Protein AF-A0A3D4NYZ5-F1 (afdb_monomer_lite)

Structure (mmCIF, N/CA/C/O backbone):
data_AF-A0A3D4NYZ5-F1
#
_entry.id   AF-A0A3D4NYZ5-F1
#
loop_
_atom_site.group_PDB
_atom_site.id
_atom_site.type_symbol
_atom_site.label_atom_id
_atom_site.label_alt_id
_atom_site.label_comp_id
_atom_site.label_asym_id
_atom_site.label_entity_id
_atom_site.label_seq_id
_atom_site.pdbx_PDB_ins_code
_atom_site.Cartn_x
_atom_site.Cartn_y
_atom_site.Cartn_z
_atom_site.occupancy
_atom_site.B_iso_or_equiv
_atom_site.auth_seq_id
_atom_site.auth_comp_id
_atom_site.auth_asym_id
_atom_site.auth_atom_id
_atom_site.pdbx_PDB_model_num
ATOM 1 N N . MET A 1 1 ? -8.367 0.958 59.227 1.00 77.12 1 MET A N 1
ATOM 2 C CA . MET A 1 1 ? -7.149 0.166 59.516 1.00 77.12 1 MET A CA 1
ATOM 3 C C . MET A 1 1 ? -6.269 0.941 60.487 1.00 77.12 1 MET A C 1
ATOM 5 O O . MET A 1 1 ? -6.407 2.158 60.577 1.00 77.12 1 MET A O 1
ATOM 9 N N . LYS A 1 2 ? -5.413 0.253 61.238 1.00 72.50 2 LYS A N 1
ATOM 10 C CA . LYS A 1 2 ? -4.385 0.838 62.099 1.00 72.50 2 LYS A CA 1
ATOM 11 C C . LYS A 1 2 ? -3.028 0.353 61.631 1.00 72.50 2 LYS A C 1
ATOM 13 O O . LYS A 1 2 ? -2.887 -0.791 61.232 1.00 72.50 2 LYS A O 1
ATOM 18 N N . GLU A 1 3 ? -2.048 1.227 61.688 1.00 71.06 3 GLU A N 1
ATOM 19 C CA . GLU A 1 3 ? -0.652 0.933 61.428 1.00 71.06 3 GLU A CA 1
ATOM 20 C C . GLU A 1 3 ? 0.150 1.221 62.696 1.00 71.06 3 GLU A C 1
ATOM 22 O O . GLU A 1 3 ? -0.048 2.265 63.327 1.00 71.06 3 GLU A O 1
ATOM 27 N N . THR A 1 4 ? 1.052 0.309 63.053 1.00 63.16 4 THR A N 1
ATOM 28 C CA . THR A 1 4 ? 1.917 0.407 64.235 1.00 63.16 4 THR A CA 1
ATOM 29 C C . THR A 1 4 ? 3.344 0.051 63.850 1.00 63.16 4 THR A C 1
ATOM 31 O O . THR A 1 4 ? 3.545 -0.909 63.112 1.00 63.16 4 THR A O 1
ATOM 34 N N . ARG A 1 5 ? 4.317 0.862 64.299 1.00 74.88 5 ARG A N 1
ATOM 35 C CA . ARG A 1 5 ? 5.725 0.792 63.858 1.00 74.88 5 ARG A CA 1
ATOM 36 C C . ARG A 1 5 ? 6.707 1.307 64.886 1.00 74.88 5 ARG A C 1
ATOM 38 O O . ARG A 1 5 ? 6.316 2.109 65.729 1.00 74.88 5 ARG A O 1
ATOM 45 N N . SER A 1 6 ? 7.985 0.985 64.712 1.00 64.00 6 SER A N 1
ATOM 46 C CA . SER A 1 6 ? 9.097 1.567 65.469 1.00 64.00 6 SER A CA 1
ATOM 47 C C . SER A 1 6 ? 10.016 2.384 64.548 1.00 64.00 6 SER A C 1
ATOM 49 O O . SER A 1 6 ? 10.365 1.948 63.452 1.00 64.00 6 SER A O 1
ATOM 51 N N . VAL A 1 7 ? 10.397 3.598 64.968 1.00 69.12 7 VAL A N 1
ATOM 52 C CA . VAL A 1 7 ? 11.264 4.521 64.202 1.00 69.12 7 VAL A CA 1
ATOM 53 C C . VAL A 1 7 ? 12.355 5.122 65.086 1.00 69.12 7 VAL A C 1
ATOM 55 O O . VAL A 1 7 ? 12.070 5.571 66.194 1.00 69.12 7 VAL A O 1
ATOM 58 N N . ILE A 1 8 ? 13.584 5.212 64.573 1.00 64.38 8 ILE A N 1
ATOM 59 C CA . ILE A 1 8 ? 14.687 5.990 65.169 1.00 64.38 8 ILE A CA 1
ATOM 60 C C . ILE A 1 8 ? 15.164 7.039 64.167 1.00 64.38 8 ILE A C 1
ATOM 62 O O . ILE A 1 8 ? 15.319 6.721 62.989 1.00 64.38 8 ILE A O 1
ATOM 66 N N . SER A 1 9 ? 15.449 8.265 64.624 1.00 69.00 9 SER A N 1
ATOM 67 C CA . SER A 1 9 ? 16.087 9.310 63.804 1.00 69.00 9 SER A CA 1
ATOM 68 C C . SER A 1 9 ? 17.242 9.984 64.551 1.00 69.00 9 SER A C 1
ATOM 70 O O . SER A 1 9 ? 17.020 10.838 65.410 1.00 69.00 9 SER A O 1
ATOM 72 N N . ALA A 1 10 ? 18.485 9.664 64.178 1.00 53.56 10 ALA A N 1
ATOM 73 C CA . ALA A 1 10 ? 19.696 10.110 64.881 1.00 53.56 10 ALA A CA 1
ATOM 74 C C . ALA A 1 10 ? 20.187 11.527 64.491 1.00 53.56 10 ALA A C 1
ATOM 76 O O . ALA A 1 10 ? 21.372 11.838 64.614 1.00 53.56 10 ALA A O 1
ATOM 77 N N . CYS A 1 11 ? 19.307 12.408 64.004 1.00 57.88 11 CYS A N 1
ATOM 78 C CA . CYS A 1 11 ? 19.643 13.790 63.641 1.00 57.88 11 CYS A CA 1
ATOM 79 C C . CYS A 1 11 ? 18.432 14.732 63.816 1.00 57.88 11 CYS A C 1
ATOM 81 O O . CYS A 1 11 ? 17.315 14.285 64.068 1.00 57.88 11 CYS A O 1
ATOM 83 N N . LEU A 1 12 ? 18.627 16.044 63.633 1.00 55.31 12 LEU A N 1
ATOM 84 C CA . LEU A 1 12 ? 17.572 17.076 63.651 1.00 55.31 12 LEU A CA 1
ATOM 85 C C . LEU A 1 12 ? 16.562 16.958 62.480 1.00 55.31 12 LEU A C 1
ATOM 87 O O . LEU A 1 12 ? 15.678 17.801 62.343 1.00 55.31 12 LEU A O 1
ATOM 91 N N . ALA A 1 13 ? 16.687 15.938 61.625 1.00 62.06 13 ALA A N 1
ATOM 92 C CA . ALA A 1 13 ? 15.825 15.698 60.472 1.00 62.06 13 ALA A CA 1
ATOM 93 C C . ALA A 1 13 ? 14.627 14.785 60.802 1.00 62.06 13 ALA A C 1
ATOM 95 O O . ALA A 1 13 ? 14.693 13.894 61.650 1.00 62.06 13 ALA A O 1
ATOM 96 N N . CYS A 1 14 ? 13.520 15.021 60.096 1.00 76.81 14 CYS A N 1
ATOM 97 C CA . CYS A 1 14 ? 12.234 14.360 60.307 1.00 76.81 14 CYS A CA 1
ATOM 98 C C . CYS A 1 14 ? 12.129 13.034 59.537 1.00 76.81 14 CYS A C 1
ATOM 100 O O . CYS A 1 14 ? 12.196 13.033 58.306 1.00 76.81 14 CYS A O 1
ATOM 102 N N . ALA A 1 15 ? 11.874 11.935 60.251 1.00 85.81 15 ALA A N 1
ATOM 103 C CA . ALA A 1 15 ? 11.411 10.665 59.695 1.00 85.81 15 ALA A CA 1
ATOM 104 C C . ALA A 1 15 ? 9.886 10.527 59.864 1.00 85.81 15 ALA A C 1
ATOM 106 O O . ALA A 1 15 ? 9.353 10.883 60.915 1.00 85.81 15 ALA A O 1
ATOM 107 N N . LEU A 1 16 ? 9.170 10.042 58.847 1.00 88.12 16 LEU A N 1
ATOM 108 C CA . LEU A 1 16 ? 7.720 9.812 58.912 1.00 88.12 16 LEU A CA 1
ATOM 109 C C . LEU A 1 16 ? 7.268 8.697 57.969 1.00 88.12 16 LEU A C 1
ATOM 111 O O . LEU A 1 16 ? 7.991 8.322 57.046 1.00 88.12 16 LEU A O 1
ATOM 115 N N . PHE A 1 17 ? 6.036 8.233 58.160 1.00 88.12 17 PHE A N 1
ATOM 116 C CA . PHE A 1 17 ? 5.347 7.354 57.221 1.00 88.12 17 PHE A CA 1
ATOM 117 C C . PHE A 1 17 ? 4.254 8.098 56.467 1.00 88.12 17 PHE A C 1
ATOM 119 O O . PHE A 1 17 ? 3.582 8.965 57.031 1.00 88.12 17 PHE A O 1
ATOM 126 N N . SER A 1 18 ? 4.054 7.749 55.202 1.00 89.38 18 SER A N 1
ATOM 127 C CA . SER A 1 18 ? 2.924 8.230 54.408 1.00 89.38 18 SER A CA 1
ATOM 128 C C . SER A 1 18 ? 2.438 7.170 53.434 1.00 89.38 18 SER A C 1
ATOM 130 O O . SER A 1 18 ? 3.179 6.251 53.088 1.00 89.38 18 SER A O 1
ATOM 132 N N . PHE A 1 19 ? 1.206 7.318 52.958 1.00 89.69 19 PHE A N 1
ATOM 133 C CA . PHE A 1 19 ? 0.689 6.512 51.857 1.00 89.69 19 PHE A CA 1
ATOM 134 C C . PHE A 1 19 ? 0.748 7.299 50.549 1.00 89.69 19 PHE A C 1
ATOM 136 O O . PHE A 1 19 ? 0.224 8.413 50.461 1.00 89.69 19 PHE A O 1
ATOM 143 N N . TYR A 1 20 ? 1.399 6.728 49.535 1.00 85.81 20 TYR A N 1
ATOM 144 C CA . TYR A 1 20 ? 1.543 7.334 48.214 1.00 85.81 20 TYR A CA 1
ATOM 145 C C . TYR A 1 20 ? 0.175 7.681 47.613 1.00 85.81 20 TYR A C 1
ATOM 147 O O . TYR A 1 20 ? -0.749 6.873 47.655 1.00 85.81 20 TYR A O 1
ATOM 155 N N . GLY A 1 21 ? 0.055 8.884 47.046 1.00 83.12 21 GLY A N 1
ATOM 156 C CA . GLY A 1 21 ? -1.191 9.358 46.436 1.00 83.12 21 GLY A CA 1
ATOM 157 C C . GLY A 1 21 ? -2.285 9.763 47.432 1.00 83.12 21 GLY A C 1
ATOM 158 O O . GLY A 1 21 ? -3.413 9.998 47.010 1.00 83.12 21 GLY A O 1
ATOM 159 N N . THR A 1 22 ? -1.977 9.861 48.732 1.00 85.44 22 THR A N 1
ATOM 160 C CA . THR A 1 22 ? -2.929 10.287 49.772 1.00 85.44 22 THR A CA 1
ATOM 161 C C . THR A 1 22 ? -2.324 11.347 50.698 1.00 85.44 22 THR A C 1
ATOM 163 O O . THR A 1 22 ? -1.103 11.482 50.788 1.00 85.44 22 THR A O 1
ATOM 166 N N . ASP A 1 23 ? -3.177 12.035 51.459 1.00 87.56 23 ASP A N 1
ATOM 167 C CA . ASP A 1 23 ? -2.757 12.958 52.527 1.00 87.56 23 ASP A CA 1
ATOM 168 C C . ASP A 1 23 ? -2.517 12.260 53.880 1.00 87.56 23 ASP A C 1
ATOM 170 O O . ASP A 1 23 ? -2.214 12.905 54.890 1.00 87.56 23 ASP A O 1
ATOM 174 N N . ILE A 1 24 ? -2.650 10.932 53.925 1.00 89.00 24 ILE A N 1
ATOM 175 C CA . ILE A 1 24 ? -2.500 10.146 55.145 1.00 89.00 24 ILE A CA 1
ATOM 176 C C . ILE A 1 24 ? -1.008 10.019 55.473 1.00 89.00 24 ILE A C 1
ATOM 178 O O . ILE A 1 24 ? -0.222 9.455 54.706 1.00 89.00 24 ILE A O 1
ATOM 182 N N . ARG A 1 25 ? -0.617 10.520 56.649 1.00 89.88 25 ARG A N 1
ATOM 183 C CA . ARG A 1 25 ? 0.764 10.472 57.143 1.00 89.88 25 ARG A CA 1
ATOM 184 C C . ARG A 1 25 ? 0.845 10.425 58.663 1.00 89.88 25 ARG A C 1
ATOM 186 O O . ARG A 1 25 ? -0.023 10.958 59.356 1.00 89.88 25 ARG A O 1
ATOM 193 N N . SER A 1 26 ? 1.919 9.836 59.175 1.00 89.38 26 SER A N 1
ATOM 194 C CA . SER A 1 26 ? 2.237 9.868 60.599 1.00 89.38 26 SER A CA 1
ATOM 195 C C . SER A 1 26 ? 2.729 11.251 61.033 1.00 89.38 26 SER A C 1
ATOM 197 O O . SER A 1 26 ? 3.109 12.101 60.220 1.00 89.38 26 SER A O 1
ATOM 199 N N . LYS A 1 27 ? 2.793 11.465 62.350 1.00 86.81 27 LYS A N 1
ATOM 200 C CA . LYS A 1 27 ? 3.614 12.550 62.895 1.00 86.81 27 LYS A CA 1
ATOM 201 C C . LYS A 1 27 ? 5.093 12.275 62.610 1.00 86.81 27 LYS A C 1
ATOM 203 O O . LYS A 1 27 ? 5.526 11.124 62.562 1.00 86.81 27 LYS A O 1
ATOM 208 N N . ALA A 1 28 ? 5.830 13.361 62.429 1.00 87.06 28 ALA A N 1
ATOM 209 C CA . ALA A 1 28 ? 7.277 13.392 62.296 1.00 87.06 28 ALA A CA 1
ATOM 210 C C . ALA A 1 28 ? 7.989 12.911 63.572 1.00 87.06 28 ALA A C 1
ATOM 212 O O . ALA A 1 28 ? 7.615 13.332 64.666 1.00 87.06 28 ALA A O 1
ATOM 213 N N . VAL A 1 29 ? 9.049 12.115 63.422 1.00 87.12 29 VAL A N 1
ATOM 214 C CA . VAL A 1 29 ? 9.997 11.741 64.485 1.00 87.12 29 VAL A CA 1
ATOM 215 C C . VAL A 1 29 ? 11.346 12.408 64.205 1.00 87.12 29 VAL A C 1
ATOM 217 O O . VAL A 1 29 ? 11.863 12.328 63.090 1.00 87.12 29 VAL A O 1
ATOM 220 N N . THR A 1 30 ? 11.921 13.082 65.201 1.00 86.19 30 THR A N 1
ATOM 221 C CA . THR A 1 30 ? 13.177 13.848 65.082 1.00 86.19 30 THR A CA 1
ATOM 222 C C . THR A 1 30 ? 14.023 13.703 66.343 1.00 86.19 30 THR A C 1
ATOM 224 O O . THR A 1 30 ? 13.470 13.778 67.439 1.00 86.19 30 THR A O 1
ATOM 227 N N . GLY A 1 31 ? 15.349 13.609 66.206 1.00 81.62 31 GLY A N 1
ATOM 228 C CA . GLY A 1 31 ? 16.290 13.759 67.323 1.00 81.62 31 GLY A CA 1
ATOM 229 C C . GLY A 1 31 ? 16.248 12.653 68.381 1.00 81.62 31 GLY A C 1
ATOM 230 O O . GLY A 1 31 ? 16.607 12.907 69.530 1.00 81.62 31 GLY A O 1
ATOM 231 N N . THR A 1 32 ? 15.807 11.447 68.020 1.00 80.19 32 THR A N 1
ATOM 232 C CA . THR A 1 32 ? 15.736 10.297 68.928 1.00 80.19 32 THR A CA 1
ATOM 233 C C . THR A 1 32 ? 16.927 9.365 68.701 1.00 80.19 32 THR A C 1
ATOM 235 O O . THR A 1 32 ? 17.314 9.090 67.569 1.00 80.19 32 THR A O 1
ATOM 238 N N . GLN A 1 33 ? 17.531 8.867 69.780 1.00 81.00 33 GLN A N 1
ATOM 239 C CA . GLN A 1 33 ? 18.611 7.867 69.709 1.00 81.00 33 GLN A CA 1
ATOM 240 C C . GLN A 1 33 ? 18.143 6.461 70.114 1.00 81.00 33 GLN A C 1
ATOM 242 O O . GLN A 1 33 ? 18.958 5.550 70.209 1.00 81.00 33 GLN A O 1
ATOM 247 N N . ASP A 1 34 ? 16.838 6.295 70.337 1.00 85.75 34 ASP A N 1
ATOM 248 C CA . ASP A 1 34 ? 16.193 5.040 70.718 1.00 85.75 34 ASP A CA 1
ATOM 249 C C . ASP A 1 34 ? 14.831 4.902 70.014 1.00 85.75 34 ASP A C 1
ATOM 251 O O . ASP A 1 34 ? 14.270 5.898 69.526 1.00 85.75 34 ASP A O 1
ATOM 255 N N . TRP A 1 35 ? 14.323 3.669 69.921 1.00 87.94 35 TRP A N 1
ATOM 256 C CA . TRP A 1 35 ? 13.122 3.313 69.163 1.00 87.94 35 TRP A CA 1
ATOM 257 C C . TRP A 1 35 ? 11.898 4.062 69.677 1.00 87.94 35 TRP A C 1
ATOM 259 O O . TRP A 1 35 ? 11.520 3.992 70.842 1.00 87.94 35 TRP A O 1
ATOM 269 N N . THR A 1 36 ? 11.239 4.776 68.769 1.00 89.19 36 THR A N 1
ATOM 270 C CA . THR A 1 36 ? 9.988 5.483 69.035 1.00 89.19 36 THR A CA 1
ATOM 271 C C . THR A 1 36 ? 8.854 4.781 68.312 1.00 89.19 36 THR A C 1
ATOM 273 O O . THR A 1 36 ? 8.859 4.692 67.083 1.00 89.19 36 THR A O 1
ATOM 276 N N . ARG A 1 37 ? 7.853 4.312 69.062 1.00 88.19 37 ARG A N 1
ATOM 277 C CA . ARG A 1 37 ? 6.654 3.723 68.464 1.00 88.19 37 ARG A CA 1
ATOM 278 C C . ARG A 1 37 ? 5.810 4.807 67.793 1.00 88.19 37 ARG A C 1
ATOM 280 O O . ARG A 1 37 ? 5.429 5.789 68.429 1.00 88.19 37 ARG A O 1
ATOM 287 N N . VAL A 1 38 ? 5.495 4.609 66.521 1.00 88.12 38 VAL A N 1
ATOM 288 C CA . VAL A 1 38 ? 4.620 5.455 65.712 1.00 88.12 38 VAL A CA 1
ATOM 289 C C . VAL A 1 38 ? 3.366 4.664 65.377 1.00 88.12 38 VAL A C 1
ATOM 291 O O . VAL A 1 38 ? 3.443 3.542 64.884 1.00 88.12 38 VAL A O 1
ATOM 294 N N . GLU A 1 39 ? 2.206 5.259 65.645 1.00 89.69 39 GLU A N 1
ATOM 295 C CA . GLU A 1 39 ? 0.914 4.663 65.319 1.00 89.69 39 GLU A CA 1
ATOM 296 C C . GLU A 1 39 ? 0.038 5.642 64.544 1.00 89.69 39 GLU A C 1
ATOM 298 O O . GLU A 1 39 ? 0.003 6.841 64.840 1.00 89.69 39 GLU A O 1
ATOM 303 N N . LEU A 1 40 ? -0.694 5.115 63.568 1.00 88.69 40 LEU A N 1
ATOM 304 C CA . LEU A 1 40 ? -1.606 5.868 62.723 1.00 88.69 40 LEU A CA 1
ATOM 305 C C . LEU A 1 40 ? -2.861 5.033 62.464 1.00 88.69 40 LEU A C 1
ATOM 307 O O . LEU A 1 40 ? -2.783 3.901 61.999 1.00 88.69 40 LEU A O 1
ATOM 311 N N . VAL A 1 41 ? -4.033 5.605 62.727 1.00 90.62 41 VAL A N 1
ATOM 312 C CA . VAL A 1 41 ? -5.316 5.023 62.319 1.00 90.62 41 VAL A CA 1
ATOM 313 C C . VAL A 1 41 ? -5.802 5.772 61.089 1.00 90.62 41 VAL A C 1
ATOM 315 O O . VAL A 1 41 ? -5.834 7.002 61.094 1.00 90.62 41 VAL A O 1
ATOM 318 N N . PHE A 1 42 ? -6.175 5.039 60.045 1.00 89.69 42 PHE A N 1
ATOM 319 C CA . PHE A 1 42 ? -6.631 5.623 58.789 1.00 89.69 42 PHE A CA 1
ATOM 320 C C . PHE A 1 42 ? -7.720 4.776 58.113 1.00 89.69 42 PHE A C 1
ATOM 322 O O . PHE A 1 42 ? -7.859 3.571 58.358 1.00 89.69 42 PHE A O 1
ATOM 329 N N . GLU A 1 43 ? -8.494 5.411 57.235 1.00 87.62 43 GLU A N 1
ATOM 330 C CA . GLU A 1 43 ? -9.465 4.750 56.361 1.00 87.62 43 GLU A CA 1
ATOM 331 C C . GLU A 1 43 ? -8.882 4.621 54.951 1.00 87.62 43 GLU A C 1
ATOM 333 O O . GLU A 1 43 ? -8.413 5.602 54.382 1.00 87.62 43 GLU A O 1
ATOM 338 N N . SER A 1 44 ? -8.915 3.420 54.368 1.00 85.25 44 SER A N 1
ATOM 339 C CA . SER A 1 44 ? -8.437 3.200 52.994 1.00 85.25 44 SER A CA 1
ATOM 340 C C . SER A 1 44 ? -9.389 3.741 51.925 1.00 85.25 44 SER A C 1
ATOM 342 O O . SER A 1 44 ? -9.017 3.820 50.755 1.00 85.25 44 SER A O 1
ATOM 344 N N . GLY A 1 45 ? -10.617 4.113 52.299 1.00 82.69 45 GLY A N 1
ATOM 345 C CA . GLY A 1 45 ? -11.657 4.515 51.356 1.00 82.69 45 GLY A CA 1
ATOM 346 C C . GLY A 1 45 ? -12.043 3.368 50.417 1.00 82.69 45 GLY A C 1
ATOM 347 O O . GLY A 1 45 ? -12.286 2.250 50.864 1.00 82.69 45 GLY A O 1
ATOM 348 N N . ALA A 1 46 ? -12.107 3.659 49.116 1.00 79.81 46 ALA A N 1
ATOM 349 C CA . ALA A 1 46 ? -12.380 2.672 48.067 1.00 79.81 46 ALA A CA 1
ATOM 350 C C . ALA A 1 46 ? -11.110 1.991 47.518 1.00 79.81 46 ALA A C 1
ATOM 352 O O . ALA A 1 46 ? -11.215 1.196 46.589 1.00 79.81 46 ALA A O 1
ATOM 353 N N . ASN A 1 47 ? -9.929 2.310 48.060 1.00 81.38 47 ASN A N 1
ATOM 354 C CA . ASN A 1 47 ? -8.673 1.734 47.592 1.00 81.38 47 ASN A CA 1
ATOM 355 C C . ASN A 1 47 ? -8.520 0.302 48.117 1.00 81.38 47 ASN A C 1
ATOM 357 O O . ASN A 1 47 ? -8.616 0.056 49.323 1.00 81.38 47 ASN A O 1
ATOM 361 N N . ASP A 1 48 ? -8.250 -0.622 47.204 1.00 79.69 48 ASP A N 1
ATOM 362 C CA . ASP A 1 48 ? -7.918 -2.025 47.455 1.00 79.69 48 ASP A CA 1
ATOM 363 C C . ASP A 1 48 ? -6.399 -2.272 47.516 1.00 79.69 48 ASP A C 1
ATOM 365 O O . ASP A 1 48 ? -5.960 -3.318 47.992 1.00 79.69 48 ASP A O 1
ATOM 369 N N . VAL A 1 49 ? -5.597 -1.283 47.108 1.00 84.38 49 VAL A N 1
ATOM 370 C CA . VAL A 1 49 ? -4.133 -1.273 47.202 1.00 84.38 49 VAL A CA 1
ATOM 371 C C . VAL A 1 49 ? -3.657 0.028 47.849 1.00 84.38 49 VAL A C 1
ATOM 373 O O . VAL A 1 49 ? -4.131 1.115 47.520 1.00 84.38 49 VAL A O 1
ATOM 376 N N . LEU A 1 50 ? -2.685 -0.076 48.759 1.00 85.69 50 LEU A N 1
ATOM 377 C CA . LEU A 1 50 ? -2.020 1.064 49.387 1.00 85.69 50 LEU A CA 1
ATOM 378 C C . LEU A 1 50 ? -0.506 0.876 49.348 1.00 85.69 50 LEU A C 1
ATOM 380 O O . LEU A 1 50 ? 0.010 -0.154 49.778 1.00 85.69 50 LEU A O 1
ATOM 384 N N . SER A 1 51 ? 0.200 1.904 48.883 1.00 91.19 51 SER A N 1
ATOM 385 C CA . SER A 1 51 ? 1.661 1.932 48.869 1.00 91.19 51 SER A CA 1
ATOM 386 C C . SER A 1 51 ? 2.163 2.801 50.002 1.00 91.19 51 SER A C 1
ATOM 388 O O . SER A 1 51 ? 1.896 3.999 50.063 1.00 91.19 51 SER A O 1
ATOM 390 N N . LEU A 1 52 ? 2.900 2.180 50.900 1.00 89.88 52 LEU A N 1
ATOM 391 C CA . LEU A 1 52 ? 3.457 2.809 52.073 1.00 89.88 52 LEU A CA 1
ATOM 392 C C . LEU A 1 52 ? 4.886 3.290 51.810 1.00 89.88 52 LEU A C 1
ATOM 394 O O . LEU A 1 52 ? 5.731 2.522 51.360 1.00 89.88 52 LEU A O 1
ATOM 398 N N . ASN A 1 53 ? 5.177 4.519 52.223 1.00 90.44 53 ASN A N 1
ATOM 399 C CA . ASN A 1 53 ? 6.502 5.115 52.159 1.00 90.44 53 ASN A CA 1
ATOM 400 C C . ASN A 1 53 ? 7.081 5.326 53.561 1.00 90.44 53 ASN A C 1
ATOM 402 O O . ASN A 1 53 ? 6.440 5.931 54.422 1.00 90.44 53 ASN A O 1
ATOM 406 N N . CYS A 1 54 ? 8.328 4.901 53.756 1.00 89.62 54 CYS A N 1
ATOM 407 C CA . CYS A 1 54 ? 9.159 5.262 54.904 1.00 89.62 54 CYS A CA 1
ATOM 408 C C . CYS A 1 54 ? 10.066 6.422 54.480 1.00 89.62 54 CYS A C 1
ATOM 410 O O . CYS A 1 54 ? 11.003 6.231 53.706 1.00 89.62 54 CYS A O 1
ATOM 412 N N . LEU A 1 55 ? 9.755 7.640 54.921 1.00 86.75 55 LEU A N 1
ATOM 413 C CA . LEU A 1 55 ? 10.398 8.858 54.431 1.00 86.75 55 LEU A CA 1
ATOM 414 C C . LEU A 1 55 ? 11.367 9.427 55.465 1.00 86.75 55 LEU A C 1
ATOM 416 O O . LEU A 1 55 ? 10.989 9.676 56.607 1.00 86.75 55 LEU A O 1
ATOM 420 N N . PHE A 1 56 ? 12.593 9.719 55.032 1.00 84.81 56 PHE A N 1
ATOM 421 C CA . PHE A 1 56 ? 13.574 10.502 55.782 1.00 84.81 56 PHE A CA 1
ATOM 422 C C . PHE A 1 56 ? 13.796 11.847 55.083 1.00 84.81 56 PHE A C 1
ATOM 424 O O . PHE A 1 56 ? 14.152 11.887 53.909 1.00 84.81 56 PHE A O 1
ATOM 431 N N . GLY A 1 57 ? 13.550 12.955 55.788 1.00 74.81 57 GLY A N 1
ATOM 432 C CA . GLY A 1 57 ? 13.631 14.310 55.227 1.00 74.81 57 GLY A CA 1
ATOM 433 C C . GLY A 1 57 ? 12.353 14.829 54.564 1.00 74.81 57 GLY A C 1
ATOM 434 O O . GLY A 1 57 ? 12.339 15.952 54.057 1.00 74.81 57 GLY A O 1
ATOM 435 N N . GLY A 1 58 ? 11.265 14.051 54.595 1.00 69.38 58 GLY A N 1
ATOM 436 C CA . GLY A 1 58 ? 9.996 14.418 53.966 1.00 69.38 58 GLY A CA 1
ATOM 437 C C . GLY A 1 58 ? 10.167 14.692 52.468 1.00 69.38 58 GLY A C 1
ATOM 438 O O . GLY A 1 58 ? 10.547 13.797 51.723 1.00 69.38 58 GLY A O 1
ATOM 439 N N . TRP A 1 59 ? 9.897 15.931 52.044 1.00 63.38 59 TRP A N 1
ATOM 440 C CA . TRP A 1 59 ? 10.025 16.399 50.652 1.00 63.38 59 TRP A CA 1
ATOM 441 C C . TRP A 1 59 ? 11.202 17.376 50.436 1.00 63.38 59 TRP A C 1
ATOM 443 O O . TRP A 1 59 ? 11.297 18.010 49.388 1.00 63.38 59 TRP A O 1
ATOM 453 N N . GLY A 1 60 ? 12.071 17.550 51.440 1.00 67.62 60 GLY A N 1
ATOM 454 C CA . GLY A 1 60 ? 13.227 18.453 51.406 1.00 67.62 60 GLY A CA 1
ATOM 455 C C . GLY A 1 60 ? 14.571 17.716 51.403 1.00 67.62 60 GLY A C 1
ATOM 456 O O . GLY A 1 60 ? 14.631 16.490 51.399 1.00 67.62 60 GLY A O 1
ATOM 457 N N . LYS A 1 61 ? 15.680 18.469 51.427 1.00 68.69 61 LYS A N 1
ATOM 458 C CA . LYS A 1 61 ? 17.026 17.897 51.609 1.00 68.69 61 LYS A CA 1
ATOM 459 C C . LYS A 1 61 ? 17.276 17.641 53.096 1.00 68.69 61 LYS A C 1
ATOM 461 O O . LYS A 1 61 ? 17.235 18.581 53.885 1.00 68.69 61 LYS A O 1
ATOM 466 N N . ALA A 1 62 ? 17.575 16.397 53.456 1.00 74.94 62 ALA A N 1
ATOM 467 C CA . ALA A 1 62 ? 17.965 16.002 54.807 1.00 74.94 62 ALA A CA 1
ATOM 468 C C . ALA A 1 62 ? 19.301 15.251 54.804 1.00 74.94 62 ALA A C 1
ATOM 470 O O . ALA A 1 62 ? 19.686 14.651 53.802 1.00 74.94 62 ALA A O 1
ATOM 471 N N . THR A 1 63 ? 19.998 15.288 55.937 1.00 78.81 63 THR A N 1
ATOM 472 C CA . THR A 1 63 ? 21.239 14.548 56.192 1.00 78.81 63 THR A CA 1
ATOM 473 C C . THR A 1 63 ? 21.101 13.748 57.488 1.00 78.81 63 THR A C 1
ATOM 475 O O . THR A 1 63 ? 20.357 14.140 58.387 1.00 78.81 63 THR A O 1
ATOM 478 N N . GLY A 1 64 ? 21.800 12.614 57.582 1.00 83.12 64 GLY A N 1
ATOM 479 C CA . GLY A 1 64 ? 21.738 11.695 58.724 1.00 83.12 64 GLY A CA 1
ATOM 480 C C . GLY A 1 64 ? 21.129 10.341 58.360 1.00 83.12 64 GLY A C 1
ATOM 481 O O . GLY A 1 64 ? 21.063 9.990 57.182 1.00 83.12 64 GLY A O 1
ATOM 482 N N . THR A 1 65 ? 20.688 9.602 59.379 1.00 84.06 65 THR A N 1
ATOM 483 C CA . THR A 1 65 ? 20.134 8.251 59.227 1.00 84.06 65 THR A CA 1
ATOM 484 C C . THR A 1 65 ? 18.848 8.105 60.032 1.00 84.06 65 THR A C 1
ATOM 486 O O . THR A 1 65 ? 18.764 8.577 61.170 1.00 84.06 65 THR A O 1
ATOM 489 N N . ALA A 1 66 ? 17.871 7.419 59.441 1.00 87.62 66 ALA A N 1
ATOM 490 C CA . ALA A 1 66 ? 16.691 6.920 60.125 1.00 87.62 66 ALA A CA 1
ATOM 491 C C . ALA A 1 66 ? 16.546 5.417 59.886 1.00 87.62 66 ALA A C 1
ATOM 493 O O . ALA A 1 66 ? 16.863 4.923 58.802 1.00 87.62 66 ALA A O 1
ATOM 494 N N . TRP A 1 67 ? 16.053 4.714 60.899 1.00 87.12 67 TRP A N 1
ATOM 495 C CA . TRP A 1 67 ? 15.758 3.287 60.842 1.00 87.12 67 TRP A CA 1
ATOM 496 C C . TRP A 1 67 ? 14.274 3.071 61.100 1.00 87.12 67 TRP A C 1
ATOM 498 O O . TRP A 1 67 ? 13.661 3.781 61.901 1.00 87.12 67 TRP A O 1
ATOM 508 N N . PHE A 1 68 ? 13.719 2.090 60.402 1.00 91.38 68 PHE A N 1
ATOM 509 C CA . PHE A 1 68 ? 12.319 1.705 60.460 1.00 91.38 68 PHE A CA 1
ATOM 510 C C . PHE A 1 68 ? 12.277 0.199 60.670 1.00 91.38 68 PHE A C 1
ATOM 512 O O . PHE A 1 68 ? 12.960 -0.519 59.940 1.00 91.38 68 PHE A O 1
ATOM 519 N N . ASP A 1 69 ? 11.501 -0.258 61.644 1.00 90.50 69 ASP A N 1
ATOM 520 C CA . ASP A 1 69 ? 11.361 -1.683 61.936 1.00 90.50 69 ASP A CA 1
ATOM 521 C C . ASP A 1 69 ? 9.954 -2.002 62.458 1.00 90.50 69 ASP A C 1
ATOM 523 O O . ASP A 1 69 ? 9.191 -1.090 62.810 1.00 90.50 69 ASP A O 1
ATOM 527 N N . ASP A 1 70 ? 9.615 -3.291 62.467 1.00 91.81 70 ASP A N 1
ATOM 528 C CA . ASP A 1 70 ? 8.335 -3.836 62.936 1.00 91.81 70 ASP A CA 1
ATOM 529 C C . ASP A 1 70 ? 7.117 -3.151 62.295 1.00 91.81 70 ASP A C 1
ATOM 531 O O . ASP A 1 70 ? 6.201 -2.663 62.959 1.00 91.81 70 ASP A O 1
ATOM 535 N N . VAL A 1 71 ? 7.129 -3.065 60.962 1.00 89.38 71 VAL A N 1
ATOM 536 C CA . VAL A 1 71 ? 6.034 -2.475 60.191 1.00 89.38 71 VAL A CA 1
ATOM 537 C C . VAL A 1 71 ? 4.835 -3.418 60.145 1.00 89.38 71 VAL A C 1
ATOM 539 O O . VAL A 1 71 ? 4.855 -4.411 59.419 1.00 89.38 71 VAL A O 1
ATOM 542 N N . GLU A 1 72 ? 3.759 -3.056 60.845 1.00 89.25 72 GLU A N 1
ATOM 543 C CA . GLU A 1 72 ? 2.516 -3.830 60.866 1.00 89.25 72 GLU A CA 1
ATOM 544 C C . GLU A 1 72 ? 1.302 -3.002 60.421 1.00 89.25 72 GLU A C 1
ATOM 546 O O . GLU A 1 72 ? 1.187 -1.804 60.711 1.00 89.25 72 GLU A O 1
ATOM 551 N N . LEU A 1 73 ? 0.379 -3.665 59.716 1.00 89.25 73 LEU A N 1
ATOM 552 C CA . LEU A 1 73 ? -0.936 -3.140 59.372 1.00 89.25 73 LEU A CA 1
ATOM 553 C C . LEU A 1 73 ? -2.026 -4.062 59.930 1.00 89.25 73 LEU A C 1
ATOM 555 O O . LEU A 1 73 ? -2.131 -5.225 59.550 1.00 89.25 73 LEU A O 1
ATOM 559 N N . GLU A 1 74 ? -2.874 -3.506 60.785 1.00 89.88 74 GLU A N 1
ATOM 560 C CA . GLU A 1 74 ? -3.971 -4.186 61.461 1.00 89.88 74 GLU A CA 1
ATOM 561 C C . GLU A 1 74 ? -5.328 -3.697 60.926 1.00 89.88 74 GLU A C 1
ATOM 563 O O . GLU A 1 74 ? -5.657 -2.499 60.908 1.00 89.88 74 GLU A O 1
ATOM 568 N N . LEU A 1 75 ? -6.181 -4.633 60.507 1.00 87.38 75 LEU A N 1
ATOM 569 C CA . LEU A 1 75 ? -7.556 -4.318 60.136 1.00 87.38 75 LEU A CA 1
ATOM 570 C C . LEU A 1 75 ? -8.424 -4.140 61.389 1.00 87.38 75 LEU A C 1
ATOM 572 O O . LEU A 1 75 ? -8.957 -5.103 61.923 1.00 87.38 75 LEU A O 1
ATOM 576 N N . LEU A 1 76 ? -8.624 -2.889 61.814 1.00 89.50 76 LEU A N 1
ATOM 577 C CA . LEU A 1 76 ? -9.515 -2.576 62.943 1.00 89.50 76 LEU A CA 1
ATOM 578 C C . LEU A 1 76 ? -10.999 -2.844 62.653 1.00 89.50 76 LEU A C 1
ATOM 580 O O . LEU A 1 76 ? -11.746 -3.312 63.507 1.00 89.50 76 LEU A O 1
ATOM 584 N N . SER A 1 77 ? -11.450 -2.462 61.461 1.00 84.75 77 SER A N 1
ATOM 585 C CA . SER A 1 77 ? -12.826 -2.616 61.001 1.00 84.75 77 SER A CA 1
ATOM 586 C C . SER A 1 77 ? -12.874 -2.435 59.486 1.00 84.75 77 SER A C 1
ATOM 588 O O . SER A 1 77 ? -12.017 -1.770 58.896 1.00 84.75 77 SER A O 1
ATOM 590 N N . GLY A 1 78 ? -13.874 -3.040 58.848 1.00 80.81 78 GLY A N 1
ATOM 591 C CA . GLY A 1 78 ? -14.093 -2.936 57.412 1.00 80.81 78 GLY A CA 1
ATOM 592 C C . GLY A 1 78 ? -15.580 -2.939 57.090 1.00 80.81 78 GLY A C 1
ATOM 593 O O . GLY A 1 78 ? -16.378 -3.602 57.756 1.00 80.81 78 GLY A O 1
ATOM 594 N N . ARG A 1 79 ? -15.968 -2.192 56.057 1.00 75.00 79 ARG A N 1
ATOM 595 C CA . ARG A 1 79 ? -17.324 -2.274 55.516 1.00 75.00 79 ARG A CA 1
ATOM 596 C C . ARG A 1 79 ? -17.441 -3.555 54.695 1.00 75.00 79 ARG A C 1
ATOM 598 O O . ARG A 1 79 ? -16.751 -3.708 53.694 1.00 75.00 79 ARG A O 1
ATOM 605 N N . ALA A 1 80 ? -18.365 -4.439 55.062 1.00 76.19 80 ALA A N 1
ATOM 606 C CA . ALA A 1 80 ? -18.759 -5.533 54.181 1.00 76.19 80 ALA A CA 1
ATOM 607 C C . ALA A 1 80 ? -19.550 -4.958 52.994 1.00 76.19 80 ALA A C 1
ATOM 609 O O . ALA A 1 80 ? -20.684 -4.497 53.157 1.00 76.19 80 ALA A O 1
ATOM 610 N N . LEU A 1 81 ? -18.959 -4.959 51.799 1.00 75.56 81 LEU A N 1
ATOM 611 C CA . LEU A 1 81 ? -19.688 -4.643 50.575 1.00 75.56 81 LEU A CA 1
ATOM 612 C C . LEU A 1 81 ? -20.579 -5.840 50.221 1.00 75.56 81 LEU A C 1
ATOM 614 O O . LEU A 1 81 ? -20.096 -6.953 50.039 1.00 75.56 81 LEU A O 1
ATOM 618 N N . LYS A 1 82 ? -21.891 -5.608 50.134 1.00 83.75 82 LYS A N 1
ATOM 619 C CA . LYS A 1 82 ? -22.880 -6.581 49.648 1.00 83.75 82 LYS A CA 1
ATOM 620 C C . LYS A 1 82 ? -23.509 -6.041 48.361 1.00 83.75 82 LYS A C 1
ATOM 622 O O . LYS A 1 82 ? -24.665 -5.619 48.405 1.00 83.75 82 LYS A O 1
ATOM 6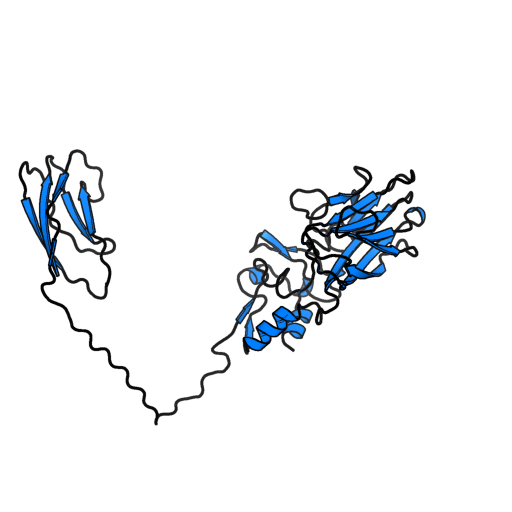27 N N . PRO A 1 83 ? -22.748 -5.930 47.255 1.00 85.44 83 PRO A N 1
ATOM 628 C CA . PRO A 1 83 ? -23.309 -5.444 46.004 1.00 85.44 83 PRO A CA 1
ATOM 629 C C . PRO A 1 83 ? -24.453 -6.365 45.580 1.00 85.44 83 PRO A C 1
ATOM 631 O O . PRO A 1 83 ? -24.350 -7.588 45.665 1.00 85.44 83 PRO A O 1
ATOM 634 N N . GLN A 1 84 ? -25.556 -5.764 45.156 1.00 88.81 84 GLN A N 1
ATOM 635 C CA . GLN A 1 84 ? -26.706 -6.471 44.611 1.00 88.81 84 GLN A CA 1
ATOM 636 C C . GLN A 1 84 ? -26.989 -5.903 43.226 1.00 88.81 84 GLN A C 1
ATOM 638 O O . GLN A 1 84 ? -26.990 -4.686 43.042 1.00 88.81 84 GLN A O 1
ATOM 643 N N . VAL A 1 85 ? -27.214 -6.790 42.261 1.00 92.19 85 VAL A N 1
ATOM 644 C CA . VAL A 1 85 ? -27.675 -6.439 40.918 1.00 92.19 85 VAL A CA 1
ATOM 645 C C . VAL A 1 85 ? -29.065 -7.031 40.756 1.00 92.19 85 VAL A C 1
ATOM 647 O O . VAL A 1 85 ? -29.255 -8.231 40.947 1.00 92.19 85 VAL A O 1
ATOM 650 N N . THR A 1 86 ? -30.026 -6.188 40.396 1.00 93.19 86 THR A N 1
ATOM 651 C CA . THR A 1 86 ? -31.391 -6.604 40.070 1.00 93.19 86 THR A CA 1
ATOM 652 C C . THR A 1 86 ? -31.599 -6.407 38.576 1.00 93.19 86 THR A C 1
ATOM 654 O O . THR A 1 86 ? -31.384 -5.308 38.069 1.00 93.19 86 THR A O 1
ATOM 657 N N . VAL A 1 87 ? -32.016 -7.458 37.868 1.00 93.12 87 VAL A N 1
ATOM 658 C CA . VAL A 1 87 ? -32.365 -7.394 36.442 1.00 93.12 87 VAL A CA 1
ATOM 659 C C . VAL A 1 87 ? -33.883 -7.486 36.308 1.00 93.12 87 VAL A C 1
ATOM 661 O O . VAL A 1 87 ? -34.483 -8.510 36.627 1.00 93.12 87 VAL A O 1
ATOM 664 N N . GLU A 1 88 ? -34.515 -6.412 35.838 1.00 94.81 88 GLU A N 1
ATOM 665 C CA . GLU A 1 88 ? -35.966 -6.353 35.620 1.00 94.81 88 GLU A CA 1
ATOM 666 C C . GLU A 1 88 ? -36.343 -6.945 34.249 1.00 94.81 88 GLU A C 1
ATOM 668 O O . GLU A 1 88 ? -36.551 -6.219 33.280 1.00 94.81 88 GLU A O 1
ATOM 673 N N . ALA A 1 89 ? -36.453 -8.274 34.153 1.00 94.38 89 ALA A N 1
ATOM 674 C CA . ALA A 1 89 ? -36.717 -8.969 32.882 1.00 94.38 89 ALA A CA 1
ATOM 675 C C . ALA A 1 89 ? -38.077 -8.634 32.225 1.00 94.38 89 ALA A C 1
ATOM 677 O O . ALA A 1 89 ? -38.259 -8.872 31.034 1.00 94.38 89 ALA A O 1
ATOM 678 N N . THR A 1 90 ? -39.034 -8.079 32.977 1.00 96.38 90 THR A N 1
ATOM 679 C CA . THR A 1 90 ? -40.363 -7.680 32.474 1.00 96.38 90 THR A CA 1
ATOM 680 C C . THR A 1 90 ? -40.412 -6.247 31.948 1.00 96.38 90 THR A C 1
ATOM 682 O O . THR A 1 90 ? -41.416 -5.845 31.360 1.00 96.38 90 THR A O 1
ATOM 685 N N . LYS A 1 91 ? -39.350 -5.461 32.154 1.00 95.62 91 LYS A N 1
ATOM 686 C CA . LYS A 1 91 ? -39.291 -4.053 31.767 1.00 95.62 91 LYS A CA 1
ATOM 687 C C . LYS A 1 91 ? -38.436 -3.883 30.518 1.00 95.62 91 LYS A C 1
ATOM 689 O O . LYS A 1 91 ? -37.216 -3.762 30.585 1.00 95.62 91 LYS A O 1
ATOM 694 N N . THR A 1 92 ? -39.088 -3.836 29.363 1.00 94.75 92 THR A N 1
ATOM 695 C CA . THR A 1 92 ? -38.426 -3.529 28.091 1.00 94.75 92 THR A CA 1
ATOM 696 C C . THR A 1 92 ? -38.217 -2.019 27.956 1.00 94.75 92 THR A C 1
ATOM 698 O O . THR A 1 92 ? -39.164 -1.242 28.073 1.00 94.75 92 THR A O 1
ATOM 701 N N . LEU A 1 93 ? -36.972 -1.600 27.724 1.00 94.38 93 LEU A N 1
ATOM 702 C CA . LEU A 1 93 ? -36.614 -0.205 27.443 1.00 94.38 93 LEU A CA 1
ATOM 703 C C . LEU A 1 93 ? -36.561 0.055 25.930 1.00 94.38 93 LEU A C 1
ATOM 705 O O . LEU A 1 93 ? -36.855 -0.826 25.122 1.00 94.38 93 LEU A O 1
ATOM 709 N N . ALA A 1 94 ? -36.190 1.278 25.543 1.00 94.94 94 ALA A N 1
ATOM 710 C CA . ALA A 1 94 ? -35.950 1.609 24.143 1.00 94.94 94 ALA A CA 1
ATOM 711 C C . ALA A 1 94 ? -34.893 0.665 23.525 1.00 94.94 94 ALA A C 1
ATOM 713 O O . ALA A 1 94 ? -33.941 0.291 24.220 1.00 94.94 94 ALA A O 1
ATOM 714 N N . PRO A 1 95 ? -35.028 0.294 22.237 1.00 94.56 95 PRO A N 1
ATOM 715 C CA . PRO A 1 95 ? -34.031 -0.517 21.552 1.00 94.56 95 PRO A CA 1
ATOM 716 C C . PRO A 1 95 ? -32.644 0.123 21.617 1.00 94.56 95 PRO A C 1
ATOM 718 O O . PRO A 1 95 ? -32.502 1.342 21.495 1.00 94.56 95 PRO A O 1
ATOM 721 N N . LEU A 1 96 ? -31.617 -0.711 21.762 1.00 93.94 96 LEU A N 1
ATOM 722 C CA . LEU A 1 96 ? -30.239 -0.254 21.661 1.00 93.94 96 LEU A CA 1
ATOM 723 C C . LEU A 1 96 ? -29.979 0.232 20.229 1.00 93.94 96 LEU A C 1
ATOM 725 O O . LEU A 1 96 ? -30.326 -0.450 19.263 1.00 93.94 96 LEU A O 1
ATOM 729 N N . SER A 1 97 ? -29.371 1.410 20.084 1.00 95.25 97 SER A N 1
ATOM 730 C CA . SER A 1 97 ? -28.945 1.885 18.766 1.00 95.25 97 SER A CA 1
ATOM 731 C C . SER A 1 97 ? -27.958 0.892 18.166 1.00 95.25 97 SER A C 1
ATOM 733 O O . SER A 1 97 ? -26.964 0.558 18.811 1.00 95.25 97 SER A O 1
ATOM 735 N N . LYS A 1 98 ? -28.179 0.482 16.912 1.00 92.69 98 LYS A N 1
ATOM 736 C CA . LYS A 1 98 ? -27.218 -0.368 16.199 1.00 92.69 98 LYS A CA 1
ATOM 737 C C . LYS A 1 98 ? -25.830 0.277 16.138 1.00 92.69 98 LYS A C 1
ATOM 739 O O . LYS A 1 98 ? -24.840 -0.414 16.267 1.00 92.69 98 LYS A O 1
ATOM 744 N N . TYR A 1 99 ? -25.751 1.606 16.074 1.00 94.56 99 TYR A N 1
ATOM 745 C CA . TYR A 1 99 ? -24.494 2.356 15.969 1.00 94.56 99 TYR A CA 1
ATOM 746 C C . TYR A 1 99 ? -23.743 2.556 17.292 1.00 94.56 99 TYR A C 1
ATOM 748 O O . TYR A 1 99 ? -22.807 3.350 17.339 1.00 94.56 99 TYR A O 1
ATOM 756 N N . ILE A 1 100 ? -24.164 1.909 18.384 1.00 93.75 100 ILE A N 1
ATOM 757 C CA . ILE A 1 100 ? -23.472 2.057 19.671 1.00 93.75 100 ILE A CA 1
ATOM 758 C C . ILE A 1 100 ? -22.079 1.413 19.653 1.00 93.75 100 ILE A C 1
ATOM 760 O O . ILE A 1 100 ? -21.170 1.900 20.322 1.00 93.75 100 ILE A O 1
ATOM 764 N N . TYR A 1 101 ? -21.913 0.355 18.858 1.00 92.69 101 TYR A N 1
ATOM 765 C CA . TYR A 1 101 ? -20.632 -0.281 18.594 1.00 92.69 101 TYR A CA 1
ATOM 766 C C . TYR A 1 101 ? -20.256 0.026 17.153 1.00 92.69 101 TYR A C 1
ATOM 768 O O . TYR A 1 101 ? -20.995 -0.300 16.231 1.00 92.69 101 TYR A O 1
ATOM 776 N N . GLY A 1 102 ? -19.138 0.714 16.976 1.00 94.56 102 GLY A N 1
ATOM 777 C CA . GLY A 1 102 ? -18.612 1.099 15.678 1.00 94.56 102 GLY A CA 1
ATOM 778 C C . GLY A 1 102 ? -17.099 0.990 15.684 1.00 94.56 102 GLY A C 1
ATOM 779 O O . GLY A 1 102 ? -16.480 0.851 16.741 1.00 94.56 102 GLY A O 1
ATOM 780 N N . GLN A 1 103 ? -16.511 1.071 14.501 1.00 94.88 103 GLN A N 1
ATOM 781 C CA . GLN A 1 103 ? -15.076 0.938 14.312 1.00 94.88 103 GLN A CA 1
ATOM 782 C C . GLN A 1 103 ? -14.452 2.233 13.820 1.00 94.88 103 GLN A C 1
ATOM 784 O O . GLN A 1 103 ? -15.104 3.132 13.283 1.00 94.88 103 GLN A O 1
ATOM 789 N N . PHE A 1 104 ? -13.149 2.321 14.025 1.00 94.62 104 PHE A N 1
ATOM 790 C CA . PHE A 1 104 ? -12.335 3.467 13.678 1.00 94.62 104 PHE A CA 1
ATOM 791 C C . PHE A 1 104 ? -11.126 2.986 12.884 1.00 94.62 104 PHE A C 1
ATOM 793 O O . PHE A 1 104 ? -10.400 2.111 13.352 1.00 94.62 104 PHE A O 1
ATOM 800 N N . ILE A 1 105 ? -10.917 3.563 11.701 1.00 94.62 105 ILE A N 1
ATOM 801 C CA . ILE A 1 105 ? -9.762 3.274 10.853 1.00 94.62 105 ILE A CA 1
ATOM 802 C C . ILE A 1 105 ? -9.158 4.582 10.339 1.00 94.62 105 ILE A C 1
ATOM 804 O O . ILE A 1 105 ? -9.858 5.528 9.969 1.00 94.62 105 ILE A O 1
ATOM 808 N N . GLU A 1 106 ? -7.835 4.636 10.303 1.00 93.69 106 GLU A N 1
ATOM 809 C CA . GLU A 1 106 ? -7.083 5.739 9.712 1.00 93.69 106 GLU A CA 1
ATOM 810 C C . GLU A 1 106 ? -5.790 5.208 9.091 1.00 93.69 106 GLU A C 1
ATOM 812 O O . GLU A 1 106 ? -5.396 4.066 9.332 1.00 93.69 106 GLU A O 1
ATOM 817 N N . HIS A 1 107 ? -5.102 6.045 8.315 1.00 91.94 107 HIS A N 1
ATOM 818 C CA . HIS A 1 107 ? -3.805 5.724 7.713 1.00 91.94 107 HIS A CA 1
ATOM 819 C C . HIS A 1 107 ? -2.680 5.812 8.768 1.00 91.94 107 HIS A C 1
ATOM 821 O O . HIS A 1 107 ? -1.751 6.614 8.660 1.00 91.94 107 HIS A O 1
ATOM 827 N N . LEU A 1 108 ? -2.810 5.009 9.830 1.00 90.69 108 LEU A N 1
ATOM 828 C CA . LEU A 1 108 ? -1.889 4.871 10.957 1.00 90.69 108 LEU A CA 1
ATOM 829 C C . LEU A 1 108 ? -1.278 3.469 10.955 1.00 90.69 108 LEU A C 1
ATOM 831 O O . LEU A 1 108 ? -1.989 2.461 10.895 1.00 90.69 108 LEU A O 1
ATOM 835 N N . GLY A 1 109 ? 0.048 3.410 11.082 1.00 89.44 109 GLY A N 1
ATOM 836 C CA . GLY A 1 109 ? 0.787 2.151 11.072 1.00 89.44 109 GLY A CA 1
ATOM 837 C C . GLY A 1 109 ? 0.469 1.344 9.814 1.00 89.44 109 GLY A C 1
ATOM 838 O O . GLY A 1 109 ? 0.529 1.873 8.709 1.00 89.44 109 GLY A O 1
ATOM 839 N N . ARG A 1 110 ? 0.091 0.076 9.999 1.00 92.69 110 ARG A N 1
ATOM 840 C CA . ARG A 1 110 ? -0.298 -0.840 8.916 1.00 92.69 110 ARG A CA 1
ATOM 841 C C . ARG A 1 110 ? -1.807 -1.087 8.864 1.00 92.69 110 ARG A C 1
ATOM 843 O O . ARG A 1 110 ? -2.237 -2.169 8.498 1.00 92.69 110 ARG A O 1
ATOM 850 N N . CYS A 1 111 ? -2.624 -0.130 9.319 1.00 94.25 111 CYS A N 1
ATOM 851 C CA . CYS A 1 111 ? -4.078 -0.299 9.321 1.00 94.25 111 CYS A CA 1
ATOM 852 C C . CYS A 1 111 ? -4.618 -0.372 7.885 1.00 94.25 111 CYS A C 1
ATOM 854 O O . CYS A 1 111 ? -5.199 -1.383 7.506 1.00 94.25 111 CYS A O 1
ATOM 856 N N . ILE A 1 112 ? -4.378 0.660 7.068 1.00 95.25 112 ILE A N 1
ATOM 857 C CA . ILE A 1 112 ? -4.811 0.690 5.662 1.00 95.25 112 ILE A CA 1
ATOM 858 C C . ILE A 1 112 ? -3.751 0.051 4.764 1.00 95.25 112 ILE A C 1
ATOM 860 O O . ILE A 1 112 ? -3.949 -1.057 4.269 1.00 95.25 112 ILE A O 1
ATOM 864 N N . TYR A 1 113 ? -2.610 0.717 4.582 1.00 94.88 113 TYR A N 1
ATOM 865 C CA . TYR A 1 113 ? -1.506 0.194 3.779 1.00 94.88 113 TYR A CA 1
ATOM 866 C C . TYR A 1 113 ? -0.813 -0.958 4.489 1.00 94.88 113 TYR A C 1
ATOM 868 O O . TYR A 1 113 ? -0.573 -0.891 5.692 1.00 94.88 113 TYR A O 1
ATOM 876 N N . GLN A 1 114 ? -0.524 -2.023 3.736 1.00 93.25 114 GLN A N 1
ATOM 877 C CA . GLN A 1 114 ? -0.027 -3.302 4.257 1.00 93.25 114 GLN A CA 1
ATOM 878 C C . GLN A 1 114 ? -0.984 -4.012 5.239 1.00 93.25 114 GLN A C 1
ATOM 880 O O . GLN A 1 114 ? -0.615 -5.026 5.829 1.00 93.25 114 GLN A O 1
ATOM 885 N N . GLY A 1 115 ? -2.205 -3.493 5.399 1.00 95.50 115 GLY A N 1
ATOM 886 C CA . GLY A 1 115 ? -3.280 -4.050 6.214 1.00 95.50 115 GLY A CA 1
ATOM 887 C C . GLY A 1 115 ? -4.482 -4.376 5.345 1.00 95.50 115 GLY A C 1
ATOM 888 O O . GLY A 1 115 ? -4.440 -5.334 4.582 1.00 95.50 115 GLY A O 1
ATOM 889 N N . VAL A 1 116 ? -5.553 -3.579 5.437 1.00 96.81 116 VAL A N 1
ATOM 890 C CA . VAL A 1 116 ? -6.778 -3.817 4.646 1.00 96.81 116 VAL A CA 1
ATOM 891 C C . VAL A 1 116 ? -6.512 -3.727 3.133 1.00 96.81 116 VAL A C 1
ATOM 893 O O . VAL A 1 116 ? -7.072 -4.507 2.362 1.00 96.81 116 VAL A O 1
ATOM 896 N N . TRP A 1 117 ? -5.647 -2.805 2.701 1.00 98.12 117 TRP A N 1
ATOM 897 C CA . TRP A 1 117 ? -5.269 -2.631 1.297 1.00 98.12 117 TRP A CA 1
ATOM 898 C C . TRP A 1 117 ? -4.246 -3.686 0.856 1.00 98.12 117 TRP A C 1
ATOM 900 O O . TRP A 1 117 ? -3.282 -3.982 1.569 1.00 98.12 117 TRP A O 1
ATOM 910 N N . ALA A 1 118 ? -4.452 -4.262 -0.328 1.00 98.38 118 ALA A N 1
ATOM 911 C CA . ALA A 1 118 ? -3.706 -5.419 -0.815 1.00 98.38 118 ALA A CA 1
ATOM 912 C C . ALA A 1 118 ? -2.397 -5.073 -1.540 1.00 98.38 118 ALA A C 1
ATOM 914 O O . ALA A 1 118 ? -1.642 -5.993 -1.857 1.00 98.38 118 ALA A O 1
ATOM 915 N N . GLU A 1 119 ? -2.118 -3.790 -1.807 1.00 98.25 119 GLU A N 1
ATOM 916 C CA . GLU A 1 119 ? -0.855 -3.376 -2.434 1.00 98.25 119 GLU A CA 1
ATOM 917 C C . GLU A 1 119 ? 0.340 -3.876 -1.621 1.00 98.25 119 GLU A C 1
ATOM 919 O O . GLU A 1 119 ? 0.405 -3.691 -0.402 1.00 98.25 119 GLU A O 1
ATOM 924 N N . MET A 1 120 ? 1.266 -4.530 -2.318 1.00 98.12 120 MET A N 1
ATOM 925 C CA . MET A 1 120 ? 2.466 -5.104 -1.722 1.00 98.12 120 MET A CA 1
ATOM 926 C C . MET A 1 120 ? 3.662 -4.165 -1.825 1.00 98.12 120 MET A C 1
ATOM 928 O O . MET A 1 120 ? 4.575 -4.264 -1.014 1.00 98.12 120 MET A O 1
ATOM 932 N N . LEU A 1 121 ? 3.677 -3.285 -2.827 1.00 98.12 121 LEU A N 1
ATOM 933 C CA . LEU A 1 121 ? 4.785 -2.374 -3.062 1.00 98.12 121 LEU A CA 1
ATOM 934 C C . LEU A 1 121 ? 4.634 -1.121 -2.208 1.00 98.12 121 LEU A C 1
ATOM 936 O O . LEU A 1 121 ? 3.627 -0.414 -2.269 1.00 98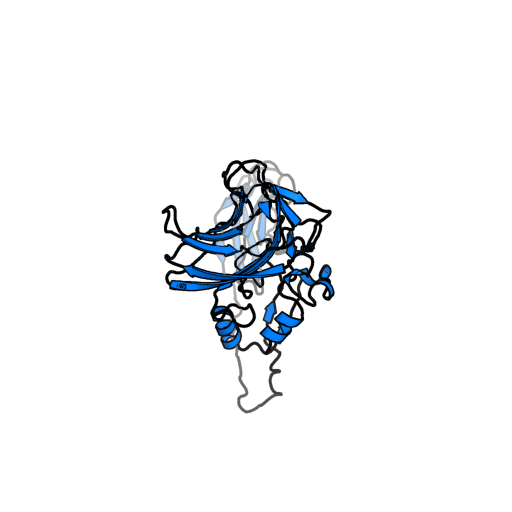.12 121 LEU A O 1
ATOM 940 N N . GLU A 1 122 ? 5.687 -0.795 -1.473 1.00 96.75 122 GLU A N 1
ATOM 941 C CA . GLU A 1 122 ? 5.806 0.491 -0.811 1.00 96.75 122 GLU A CA 1
ATOM 942 C C . GLU A 1 122 ? 6.386 1.525 -1.777 1.00 96.75 122 GLU A C 1
ATOM 944 O O . GLU A 1 122 ? 7.067 1.204 -2.760 1.00 96.75 122 GLU A O 1
ATOM 949 N N . ASP A 1 123 ? 6.064 2.792 -1.524 1.00 96.88 123 ASP A N 1
ATOM 950 C CA . ASP A 1 123 ? 6.520 3.918 -2.336 1.00 96.88 123 ASP A CA 1
ATOM 951 C C . ASP A 1 123 ? 6.344 3.706 -3.850 1.00 96.88 123 ASP A C 1
ATOM 953 O O . ASP A 1 123 ? 7.191 4.059 -4.668 1.00 96.88 123 ASP A O 1
ATOM 957 N N . ARG A 1 124 ? 5.205 3.117 -4.236 1.00 97.56 124 ARG A N 1
ATOM 958 C CA . ARG A 1 124 ? 4.866 2.729 -5.616 1.00 97.56 124 ARG A CA 1
ATOM 959 C C . ARG A 1 124 ? 4.888 3.857 -6.656 1.00 97.56 124 ARG A C 1
ATOM 961 O O . ARG A 1 124 ? 4.809 3.592 -7.853 1.00 97.56 124 ARG A O 1
ATOM 968 N N . LYS A 1 125 ? 4.914 5.110 -6.193 1.00 98.12 125 LYS A N 1
ATOM 969 C CA . LYS A 1 125 ? 4.948 6.355 -6.982 1.00 98.12 125 LYS A CA 1
ATOM 970 C C . LYS A 1 125 ? 6.236 7.153 -6.738 1.00 98.12 125 LYS A C 1
ATOM 972 O O . LYS A 1 125 ? 6.299 8.331 -7.077 1.00 98.12 125 LYS A O 1
ATOM 977 N N . PHE A 1 126 ? 7.239 6.506 -6.143 1.00 97.75 126 PHE A N 1
ATOM 978 C CA . PHE A 1 126 ? 8.602 6.997 -5.969 1.00 97.75 126 PHE A CA 1
ATOM 979 C C . PHE A 1 126 ? 8.674 8.377 -5.313 1.00 97.75 126 PHE A C 1
ATOM 981 O O . PHE A 1 126 ? 9.365 9.258 -5.809 1.00 97.75 126 PHE A O 1
ATOM 988 N N . PHE A 1 127 ? 7.955 8.607 -4.214 1.00 97.50 127 PHE A N 1
ATOM 989 C CA . PHE A 1 127 ? 8.091 9.838 -3.438 1.00 97.50 127 PHE A CA 1
ATOM 990 C C . PHE A 1 127 ? 9.543 10.032 -2.992 1.00 97.50 127 PHE A C 1
ATOM 992 O O . PHE A 1 127 ? 10.101 11.121 -3.154 1.00 97.50 127 PHE A O 1
ATOM 999 N N . TYR A 1 128 ? 10.176 8.973 -2.482 1.00 97.44 128 TYR A N 1
ATOM 1000 C CA . TYR A 1 128 ? 11.588 8.996 -2.142 1.00 97.44 128 TYR A CA 1
ATOM 1001 C C . TYR A 1 128 ? 12.444 8.691 -3.367 1.00 97.44 128 TYR A C 1
ATOM 1003 O O . TYR A 1 128 ? 12.149 7.811 -4.175 1.00 97.44 128 TYR A O 1
ATOM 1011 N N . ALA A 1 129 ? 13.558 9.410 -3.488 1.00 97.31 129 ALA A N 1
ATOM 1012 C CA . ALA A 1 129 ? 14.547 9.111 -4.509 1.00 97.31 129 ALA A CA 1
ATOM 1013 C C . ALA A 1 129 ? 15.138 7.708 -4.294 1.00 97.31 129 ALA A C 1
ATOM 1015 O O . ALA A 1 129 ? 15.534 7.359 -3.178 1.00 97.31 129 ALA A O 1
ATOM 1016 N N . VAL A 1 130 ? 15.235 6.928 -5.372 1.00 97.62 130 VAL A N 1
ATOM 1017 C CA . VAL A 1 130 ? 15.839 5.586 -5.361 1.00 97.62 130 VAL A CA 1
ATOM 1018 C C . VAL A 1 130 ? 17.235 5.647 -4.729 1.00 97.62 130 VAL A C 1
ATOM 1020 O O . VAL A 1 130 ? 17.981 6.601 -4.951 1.00 97.62 130 VAL A O 1
ATOM 1023 N N . ASN A 1 131 ? 17.593 4.623 -3.948 1.00 96.31 131 ASN A N 1
ATOM 1024 C CA . ASN A 1 131 ? 18.844 4.508 -3.180 1.00 96.31 131 ASN A CA 1
ATOM 1025 C C . ASN A 1 131 ? 19.007 5.451 -1.975 1.00 96.31 131 ASN A C 1
ATOM 1027 O O . ASN A 1 131 ? 20.025 5.359 -1.287 1.00 96.31 131 ASN A O 1
ATOM 1031 N N . THR A 1 132 ? 18.047 6.324 -1.666 1.00 96.38 132 THR A N 1
ATOM 1032 C CA . THR A 1 132 ? 18.104 7.088 -0.405 1.00 96.38 132 THR A CA 1
ATOM 1033 C C . THR A 1 132 ? 17.787 6.193 0.805 1.00 96.38 132 THR A C 1
ATOM 1035 O O . THR A 1 132 ? 17.192 5.125 0.627 1.00 96.38 132 THR A O 1
ATOM 1038 N N . PRO A 1 133 ? 18.183 6.584 2.037 1.00 95.88 133 PRO A N 1
ATOM 1039 C CA . PRO A 1 133 ? 17.906 5.798 3.244 1.00 95.88 133 PRO A CA 1
ATOM 1040 C C . PRO A 1 133 ? 16.420 5.492 3.458 1.00 95.88 133 PRO A C 1
ATOM 1042 O O . PRO A 1 133 ? 16.092 4.390 3.881 1.00 95.88 133 PRO A O 1
ATOM 1045 N N . ASP A 1 134 ? 15.544 6.437 3.111 1.00 94.25 134 ASP A N 1
ATOM 1046 C CA . ASP A 1 134 ? 14.092 6.301 3.272 1.00 94.25 134 ASP A CA 1
ATOM 1047 C C . ASP A 1 134 ? 13.423 5.540 2.113 1.00 94.25 134 ASP A C 1
ATOM 1049 O O . ASP A 1 134 ? 12.254 5.174 2.201 1.00 94.25 134 ASP A O 1
ATOM 1053 N N . SER A 1 135 ? 14.139 5.303 1.007 1.00 96.25 135 SER A N 1
ATOM 1054 C CA . SER A 1 135 ? 13.585 4.609 -0.155 1.00 96.25 135 SER A CA 1
ATOM 1055 C C . SER A 1 135 ? 13.770 3.100 -0.044 1.00 96.25 135 SER A C 1
ATOM 1057 O O . SER A 1 135 ? 14.893 2.595 0.053 1.00 96.25 135 SER A O 1
ATOM 1059 N N . VAL A 1 136 ? 12.663 2.376 -0.163 1.00 96.56 136 VAL A N 1
ATOM 1060 C CA . VAL A 1 136 ? 12.613 0.915 -0.340 1.00 96.56 136 VAL A CA 1
ATOM 1061 C C . VAL A 1 136 ? 13.124 0.468 -1.715 1.00 96.56 136 VAL A C 1
ATOM 1063 O O . VAL A 1 136 ? 13.547 -0.673 -1.887 1.00 96.56 136 VAL A O 1
ATOM 1066 N N . TRP A 1 137 ? 13.152 1.378 -2.693 1.00 98.19 137 TRP A N 1
ATOM 1067 C CA . TRP A 1 137 ? 13.620 1.098 -4.044 1.00 98.19 137 TRP A CA 1
ATOM 1068 C C . TRP A 1 137 ? 15.135 1.242 -4.144 1.00 98.19 137 TRP A C 1
ATOM 1070 O O . TRP A 1 137 ? 15.716 2.273 -3.783 1.00 98.19 137 TRP A O 1
ATOM 1080 N N . LYS A 1 138 ? 15.779 0.214 -4.696 1.00 97.62 138 LYS A N 1
ATOM 1081 C CA . LYS A 1 138 ? 17.226 0.156 -4.927 1.00 97.62 138 LYS A CA 1
ATOM 1082 C C . LYS A 1 138 ? 17.524 0.003 -6.410 1.00 97.62 138 LYS A C 1
ATOM 1084 O O . LYS A 1 138 ? 16.820 -0.716 -7.114 1.00 97.62 138 LYS A O 1
ATOM 1089 N N . SER A 1 139 ? 18.576 0.656 -6.894 1.00 96.69 139 SER A N 1
ATOM 1090 C CA . SER A 1 139 ? 19.066 0.433 -8.256 1.00 96.69 139 SER A CA 1
ATOM 1091 C C . SER A 1 139 ? 19.603 -0.987 -8.409 1.00 96.69 139 SER A C 1
ATOM 1093 O O . SER A 1 139 ? 20.328 -1.464 -7.535 1.00 96.69 139 SER A O 1
ATOM 1095 N N . SER A 1 140 ? 19.315 -1.618 -9.540 1.00 90.00 140 SER A N 1
ATOM 1096 C CA . SER A 1 140 ? 19.822 -2.934 -9.920 1.00 90.00 140 SER A CA 1
ATOM 1097 C C . SER A 1 140 ? 20.660 -2.841 -11.201 1.00 90.00 140 SER A C 1
ATOM 1099 O O . SER A 1 140 ? 20.457 -1.969 -12.049 1.00 90.00 140 SER A O 1
ATOM 1101 N N . GLY A 1 141 ? 21.640 -3.737 -11.338 1.00 88.06 141 GLY A N 1
ATOM 1102 C CA . GLY A 1 141 ? 22.532 -3.762 -12.497 1.00 88.06 141 GLY A CA 1
ATOM 1103 C C . GLY A 1 141 ? 23.623 -2.687 -12.455 1.00 88.06 141 GLY A C 1
ATOM 1104 O O . GLY A 1 141 ? 24.388 -2.601 -11.495 1.00 88.06 141 GLY A O 1
ATOM 1105 N N . GLU A 1 142 ? 23.771 -1.922 -13.535 1.00 86.50 142 GLU A N 1
ATOM 1106 C CA . GLU A 1 142 ? 24.883 -0.996 -13.718 1.00 86.50 142 GLU A CA 1
ATOM 1107 C C . GLU A 1 142 ? 24.833 0.186 -12.725 1.00 86.50 142 GLU A C 1
ATOM 1109 O O . GLU A 1 142 ? 23.803 0.864 -12.624 1.00 86.50 142 GLU A O 1
ATOM 1114 N N . PRO A 1 143 ? 25.944 0.490 -12.018 1.00 82.62 143 PRO A N 1
ATOM 1115 C CA . PRO A 1 143 ? 25.990 1.602 -11.074 1.00 82.62 143 PRO A CA 1
ATOM 1116 C C . PRO A 1 143 ? 25.665 2.947 -11.728 1.00 82.62 143 PRO A C 1
ATOM 1118 O O . PRO A 1 143 ? 26.095 3.223 -12.850 1.00 82.62 143 PRO A O 1
ATOM 1121 N N . HIS A 1 144 ? 24.966 3.811 -10.987 1.00 86.25 144 HIS A N 1
ATOM 1122 C CA . HIS A 1 144 ? 24.605 5.178 -11.399 1.00 86.25 144 HIS A CA 1
ATOM 1123 C C . HIS A 1 144 ? 23.749 5.270 -12.679 1.00 86.25 144 HIS A C 1
ATOM 1125 O O . HIS A 1 144 ? 23.688 6.322 -13.317 1.00 86.25 144 HIS A O 1
ATOM 1131 N N . SER A 1 145 ? 23.068 4.182 -13.049 1.00 92.62 145 SER A N 1
ATOM 1132 C CA . SER A 1 145 ? 22.100 4.168 -14.152 1.00 92.62 145 SER A CA 1
ATOM 1133 C C . SER A 1 145 ? 20.771 4.839 -13.789 1.00 92.62 145 SER A C 1
ATOM 1135 O O . SER A 1 145 ? 20.046 5.255 -14.682 1.00 92.62 145 SER A O 1
ATOM 1137 N N . VAL A 1 146 ? 20.454 4.995 -12.501 1.00 97.44 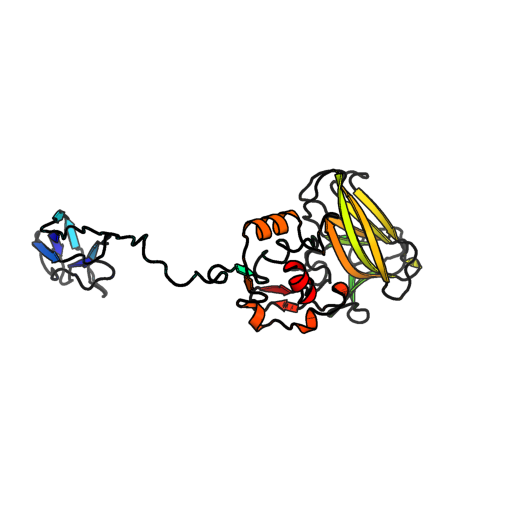146 VAL A N 1
ATOM 1138 C CA . VAL A 1 146 ? 19.148 5.486 -12.034 1.00 97.44 146 VAL A CA 1
ATOM 1139 C C . VAL A 1 146 ? 19.210 6.948 -11.603 1.00 97.44 146 VAL A C 1
ATOM 1141 O O . VAL A 1 146 ? 20.059 7.332 -10.798 1.00 97.44 146 VAL A O 1
ATOM 1144 N N . TRP A 1 147 ? 18.270 7.745 -12.110 1.00 97.00 147 TRP A N 1
ATOM 1145 C CA . TRP A 1 147 ? 18.141 9.178 -11.867 1.00 97.00 147 TRP A CA 1
ATOM 1146 C C . TRP A 1 147 ? 16.698 9.531 -11.515 1.00 97.00 147 TRP A C 1
ATOM 1148 O O . TRP A 1 147 ? 15.762 8.976 -12.082 1.00 97.00 147 TRP A O 1
ATOM 1158 N N . MET A 1 148 ? 16.508 10.496 -10.616 1.00 97.81 148 MET A N 1
ATOM 1159 C CA . MET A 1 148 ? 15.187 11.075 -10.361 1.00 97.81 148 MET A CA 1
ATOM 1160 C C . MET A 1 148 ? 15.023 12.328 -11.219 1.00 97.81 148 MET A C 1
ATOM 1162 O O . MET A 1 148 ? 15.717 13.322 -11.002 1.00 97.81 148 MET A O 1
ATOM 1166 N N . ASN A 1 149 ? 14.146 12.276 -12.222 1.00 97.50 149 ASN A N 1
ATOM 1167 C CA . ASN A 1 149 ? 13.985 13.342 -13.207 1.00 97.50 149 ASN A CA 1
ATOM 1168 C C . ASN A 1 149 ? 12.680 14.133 -12.958 1.00 97.50 149 ASN A C 1
ATOM 1170 O O . ASN A 1 149 ? 11.592 13.572 -13.114 1.00 97.50 149 ASN A O 1
ATOM 1174 N N . PRO A 1 150 ? 12.755 15.430 -12.590 1.00 97.38 150 PRO A N 1
ATOM 1175 C CA . PRO A 1 150 ? 11.576 16.250 -12.304 1.00 97.38 150 PRO A CA 1
ATOM 1176 C C . PRO A 1 150 ? 10.840 16.738 -13.560 1.00 97.38 150 PRO A C 1
ATOM 1178 O O . PRO A 1 150 ? 9.681 17.131 -13.476 1.00 97.38 150 PRO A O 1
ATOM 1181 N N . VAL A 1 151 ? 11.489 16.728 -14.729 1.00 97.38 151 VAL A N 1
ATOM 1182 C CA . VAL A 1 151 ? 10.920 17.262 -15.981 1.00 97.38 151 VAL A CA 1
ATOM 1183 C C . VAL A 1 151 ? 9.927 16.284 -16.606 1.00 97.38 151 VAL A C 1
ATOM 1185 O O . VAL A 1 151 ? 8.962 16.698 -17.239 1.00 97.38 151 VAL A O 1
ATOM 1188 N N . VAL A 1 152 ? 10.153 14.986 -16.408 1.00 95.88 152 VAL A N 1
ATOM 1189 C CA . VAL A 1 152 ? 9.337 13.899 -16.972 1.00 95.88 152 VAL A CA 1
ATOM 1190 C C . VAL A 1 152 ? 8.474 13.222 -15.907 1.00 95.88 152 VAL A C 1
ATOM 1192 O O . VAL A 1 152 ? 8.122 12.059 -16.046 1.00 95.88 152 VAL A O 1
ATOM 1195 N N . ALA A 1 153 ? 8.153 13.918 -14.813 1.00 97.31 153 ALA A N 1
ATOM 1196 C CA . ALA A 1 153 ? 7.357 13.352 -13.730 1.00 97.31 153 ALA A CA 1
ATOM 1197 C C . ALA A 1 153 ? 5.984 12.856 -14.233 1.00 97.31 153 ALA A C 1
ATOM 1199 O O . ALA A 1 153 ? 5.229 13.605 -14.854 1.00 97.31 153 ALA A O 1
ATOM 1200 N N . TYR A 1 154 ? 5.638 11.601 -13.930 1.00 98.00 154 TYR A N 1
ATOM 1201 C CA . TYR A 1 154 ? 4.302 11.055 -14.202 1.00 98.00 154 TYR A CA 1
ATOM 1202 C C . TYR A 1 154 ? 3.269 11.542 -13.174 1.00 98.00 154 TYR A C 1
ATOM 1204 O O . TYR A 1 154 ? 2.134 11.891 -13.516 1.00 98.00 154 TYR A O 1
ATOM 1212 N N . VAL A 1 155 ? 3.691 11.550 -11.910 1.00 97.56 155 VAL A N 1
ATOM 1213 C CA . VAL A 1 155 ? 2.944 11.942 -10.716 1.00 97.56 155 VAL A CA 1
ATOM 1214 C C . VAL A 1 155 ? 3.954 12.383 -9.650 1.00 97.56 155 VAL A C 1
ATOM 1216 O O . VAL A 1 155 ? 5.110 11.971 -9.682 1.00 97.56 155 VAL A O 1
ATOM 1219 N N . GLY A 1 156 ? 3.546 13.228 -8.702 1.00 95.50 156 GLY A N 1
ATOM 1220 C CA . GLY A 1 156 ? 4.459 13.733 -7.675 1.00 95.50 156 GLY A CA 1
ATOM 1221 C C . GLY A 1 156 ? 5.458 14.752 -8.231 1.00 95.50 156 GLY A C 1
ATOM 1222 O O . GLY A 1 156 ? 5.091 15.597 -9.044 1.00 95.50 156 GLY A O 1
ATOM 1223 N N . VAL A 1 157 ? 6.700 14.717 -7.741 1.00 96.31 157 VAL A N 1
ATOM 1224 C CA . VAL A 1 157 ? 7.729 15.739 -8.035 1.00 96.31 157 VAL A CA 1
ATOM 1225 C C . VAL A 1 157 ? 8.820 15.268 -8.999 1.00 96.31 157 VAL A C 1
ATOM 1227 O O . VAL A 1 157 ? 9.596 16.087 -9.486 1.00 96.31 157 VAL A O 1
ATOM 1230 N N . HIS A 1 158 ? 8.892 13.965 -9.274 1.00 97.19 158 HIS A N 1
ATOM 1231 C CA . HIS A 1 158 ? 9.855 13.351 -10.188 1.00 97.19 158 HIS A CA 1
ATOM 1232 C C . HIS A 1 158 ? 9.349 12.001 -10.694 1.00 97.19 158 HIS A C 1
ATOM 1234 O O . HIS A 1 158 ? 8.407 11.437 -10.147 1.00 97.19 158 HIS A O 1
ATOM 1240 N N . ALA A 1 159 ? 9.996 11.476 -11.728 1.00 96.75 159 ALA A N 1
ATOM 1241 C CA . ALA A 1 159 ? 9.903 10.073 -12.113 1.00 96.75 159 ALA A CA 1
ATOM 1242 C C . ALA A 1 159 ? 11.278 9.408 -12.024 1.00 96.75 159 ALA A C 1
ATOM 1244 O O . ALA A 1 159 ? 12.312 10.081 -12.094 1.00 96.75 159 ALA A O 1
ATOM 1245 N N . VAL A 1 160 ? 11.287 8.080 -11.914 1.00 98.38 160 VAL A N 1
ATOM 1246 C CA . VAL A 1 160 ? 12.515 7.302 -12.080 1.00 98.38 160 VAL A CA 1
ATOM 1247 C C . VAL A 1 160 ? 12.864 7.282 -13.563 1.00 98.38 160 VAL A C 1
ATOM 1249 O O . VAL A 1 160 ? 12.047 6.860 -14.374 1.00 98.38 160 VAL A O 1
ATOM 1252 N N . GLU A 1 161 ? 14.072 7.708 -13.914 1.00 98.44 161 GLU A N 1
ATOM 1253 C CA . GLU A 1 161 ? 14.667 7.579 -15.242 1.00 98.44 161 GLU A CA 1
ATOM 1254 C C . GLU A 1 161 ? 15.903 6.682 -15.147 1.00 98.44 161 GLU A C 1
ATOM 1256 O O . GLU A 1 161 ? 16.870 6.993 -14.448 1.00 98.44 161 GLU A O 1
ATOM 1261 N N . VAL A 1 162 ? 15.875 5.560 -15.857 1.00 98.38 162 VAL A N 1
ATOM 1262 C CA . VAL A 1 162 ? 16.996 4.631 -15.968 1.00 98.38 162 VAL A CA 1
ATOM 1263 C C . VAL A 1 162 ? 17.690 4.892 -17.295 1.00 98.38 162 VAL A C 1
ATOM 1265 O O . VAL A 1 162 ? 17.074 4.764 -18.347 1.00 98.38 162 VAL A O 1
ATOM 1268 N N . ARG A 1 163 ? 18.967 5.266 -17.240 1.00 97.19 163 ARG A N 1
ATOM 1269 C CA . ARG A 1 163 ? 19.815 5.585 -18.391 1.00 97.19 163 ARG A CA 1
ATOM 1270 C C . ARG A 1 163 ? 20.797 4.448 -18.625 1.00 97.19 163 ARG A C 1
ATOM 1272 O O . ARG A 1 163 ? 21.670 4.196 -17.790 1.00 97.19 163 ARG A O 1
ATOM 1279 N N . LEU A 1 164 ? 20.650 3.766 -19.752 1.00 96.38 164 LEU A N 1
ATOM 1280 C CA . LEU A 1 164 ? 21.475 2.622 -20.114 1.00 96.38 164 LEU A CA 1
ATOM 1281 C C . LEU A 1 164 ? 22.671 3.070 -20.962 1.00 96.38 164 LEU A C 1
ATOM 1283 O O . LEU A 1 164 ? 22.627 4.097 -21.634 1.00 96.38 164 LEU A O 1
ATOM 1287 N N . LYS A 1 165 ? 23.767 2.305 -20.924 1.00 91.50 165 LYS A N 1
ATOM 1288 C CA . LYS A 1 165 ? 24.991 2.624 -21.684 1.00 91.50 165 LYS A CA 1
ATOM 1289 C C . LYS A 1 165 ? 25.079 1.945 -23.051 1.00 91.50 165 LYS A C 1
ATOM 1291 O O . LYS A 1 165 ? 26.015 2.225 -23.793 1.00 91.50 165 LYS A O 1
ATOM 1296 N N . GLY A 1 166 ? 24.189 0.999 -23.354 1.00 90.88 166 GLY A N 1
ATOM 1297 C CA . GLY A 1 166 ? 24.202 0.256 -24.624 1.00 90.88 166 GLY A CA 1
ATOM 1298 C C . GLY A 1 166 ? 25.333 -0.759 -24.751 1.00 90.88 166 GLY A C 1
ATOM 1299 O O . GLY A 1 166 ? 25.666 -1.190 -25.849 1.00 90.88 166 GLY A O 1
ATOM 1300 N N . ASN A 1 167 ? 25.933 -1.155 -23.629 1.00 91.88 167 ASN A N 1
ATOM 1301 C CA . ASN A 1 167 ? 27.009 -2.147 -23.565 1.00 91.88 167 ASN A CA 1
ATOM 1302 C C . ASN A 1 167 ? 26.495 -3.567 -23.231 1.00 91.88 167 ASN A C 1
ATOM 1304 O O . ASN A 1 167 ? 27.294 -4.440 -22.892 1.00 91.88 167 ASN A O 1
ATOM 1308 N N . GLY A 1 168 ? 25.173 -3.785 -23.259 1.00 90.94 168 GLY A N 1
ATOM 1309 C CA . GLY A 1 168 ? 24.515 -5.053 -22.916 1.00 90.94 168 GLY A CA 1
ATOM 1310 C C . GLY A 1 168 ? 24.458 -5.378 -21.415 1.00 90.94 168 GLY A C 1
ATOM 1311 O O . GLY A 1 168 ? 23.920 -6.423 -21.022 1.00 90.94 168 GLY A O 1
ATOM 1312 N N . ARG A 1 169 ? 25.002 -4.514 -20.546 1.00 93.44 169 ARG A N 1
ATOM 1313 C CA . ARG A 1 169 ? 24.837 -4.647 -19.093 1.00 93.44 169 ARG A CA 1
ATOM 1314 C C . ARG A 1 169 ? 23.429 -4.203 -18.694 1.00 93.44 169 ARG A C 1
ATOM 1316 O O . ARG A 1 169 ? 22.906 -3.263 -19.284 1.00 93.44 169 ARG A O 1
ATOM 1323 N N . PRO A 1 170 ? 22.811 -4.873 -17.709 1.00 94.31 170 PRO A N 1
ATOM 1324 C CA . PRO A 1 170 ? 21.470 -4.521 -17.285 1.00 94.31 170 PRO A CA 1
ATOM 1325 C C . PRO A 1 170 ? 21.503 -3.237 -16.449 1.00 94.31 170 PRO A C 1
ATOM 1327 O O . PRO A 1 170 ? 22.460 -3.020 -15.706 1.00 94.31 170 PRO A O 1
ATOM 1330 N N . GLY A 1 171 ? 20.457 -2.424 -16.520 1.00 97.19 171 GLY A N 1
ATOM 1331 C CA . GLY A 1 171 ? 20.215 -1.306 -15.609 1.00 97.19 171 GLY A CA 1
ATOM 1332 C C . GLY A 1 171 ? 18.739 -1.235 -15.237 1.00 97.19 171 GLY A C 1
ATOM 1333 O O . GLY A 1 171 ? 17.877 -1.498 -16.078 1.00 97.19 171 GLY A O 1
ATOM 1334 N N . GLY A 1 172 ? 18.445 -0.915 -13.978 1.00 97.62 172 GLY A N 1
ATOM 1335 C CA . GLY A 1 172 ? 17.076 -0.950 -13.483 1.00 97.62 172 GLY A CA 1
ATOM 1336 C C . GLY A 1 172 ? 16.912 -0.584 -12.015 1.00 97.62 172 GLY A C 1
ATOM 1337 O O . GLY A 1 172 ? 17.805 -0.019 -11.378 1.00 97.62 172 GLY A O 1
ATOM 1338 N N . ILE A 1 173 ? 15.742 -0.923 -11.484 1.00 98.44 173 ILE A N 1
ATOM 1339 C CA . ILE A 1 173 ? 15.383 -0.779 -10.074 1.00 98.44 173 ILE A CA 1
ATOM 1340 C C . ILE A 1 173 ? 14.773 -2.072 -9.538 1.00 98.44 173 ILE A C 1
ATOM 1342 O O . ILE A 1 173 ? 14.312 -2.930 -10.292 1.00 98.44 173 ILE A O 1
ATOM 1346 N N . SER A 1 174 ? 14.762 -2.206 -8.219 1.00 98.12 174 SER A N 1
ATOM 1347 C CA . SER A 1 174 ? 14.136 -3.321 -7.523 1.00 98.12 174 SER A CA 1
ATOM 1348 C C . SER A 1 174 ? 13.622 -2.912 -6.149 1.00 98.12 174 SER A C 1
ATOM 1350 O O . SER A 1 174 ? 14.169 -1.997 -5.530 1.00 98.12 174 SER A O 1
ATOM 1352 N N . GLN A 1 175 ? 12.590 -3.605 -5.681 1.00 98.31 175 GLN A N 1
ATOM 1353 C CA . GLN A 1 175 ? 12.104 -3.557 -4.302 1.00 98.31 175 GLN A CA 1
ATOM 1354 C C . GLN A 1 175 ? 11.991 -4.995 -3.789 1.00 98.31 175 GLN A C 1
ATOM 1356 O O . GLN A 1 175 ? 11.420 -5.843 -4.477 1.00 98.31 175 GLN A O 1
ATOM 1361 N N . GLY A 1 176 ? 12.590 -5.260 -2.628 1.00 97.56 176 GLY A N 1
ATOM 1362 C CA . GLY A 1 176 ? 12.622 -6.571 -1.975 1.00 97.56 176 GLY A CA 1
ATOM 1363 C C . GLY A 1 176 ? 11.607 -6.703 -0.842 1.00 97.56 176 GLY A C 1
ATOM 1364 O O . GLY A 1 176 ? 10.648 -5.938 -0.781 1.00 97.56 176 GLY A O 1
ATOM 1365 N N . ASP A 1 177 ? 11.859 -7.671 0.042 1.00 97.06 177 ASP A N 1
ATOM 1366 C CA . ASP A 1 177 ? 11.087 -7.943 1.264 1.00 97.06 177 ASP A CA 1
ATOM 1367 C C . ASP A 1 177 ? 9.591 -8.203 1.008 1.00 97.06 177 ASP A C 1
ATOM 1369 O O . ASP A 1 177 ? 8.714 -7.852 1.800 1.00 97.06 177 ASP A O 1
ATOM 1373 N N . LEU A 1 178 ? 9.290 -8.830 -0.135 1.00 98.06 178 LEU A N 1
ATOM 1374 C CA . LEU A 1 178 ? 7.934 -9.197 -0.516 1.00 98.06 178 LEU A CA 1
ATOM 1375 C C . LEU A 1 178 ? 7.613 -10.619 -0.048 1.00 98.06 178 LEU A C 1
ATOM 1377 O O . LEU A 1 178 ? 8.288 -11.585 -0.412 1.00 98.06 178 LEU A O 1
ATOM 1381 N N . ALA A 1 179 ? 6.515 -10.753 0.695 1.00 97.88 179 ALA A N 1
ATOM 1382 C CA . ALA A 1 179 ? 5.958 -12.046 1.061 1.00 97.88 179 ALA A CA 1
ATOM 1383 C C . ALA A 1 179 ? 5.082 -12.611 -0.062 1.00 97.88 179 ALA A C 1
ATOM 1385 O O . ALA A 1 179 ? 4.033 -12.051 -0.395 1.00 97.88 179 ALA A O 1
ATOM 1386 N N . ILE A 1 180 ? 5.500 -13.745 -0.624 1.00 98.56 180 ILE A N 1
ATOM 1387 C CA . ILE A 1 180 ? 4.748 -14.487 -1.635 1.00 98.56 180 ILE A CA 1
ATOM 1388 C C . ILE A 1 180 ? 4.538 -15.948 -1.232 1.00 98.56 180 ILE A C 1
ATOM 1390 O O . ILE A 1 180 ? 5.265 -16.499 -0.406 1.00 98.56 180 ILE A O 1
ATOM 1394 N N . ILE A 1 181 ? 3.533 -16.579 -1.834 1.00 98.50 181 ILE A N 1
ATOM 1395 C CA . ILE A 1 181 ? 3.094 -17.944 -1.544 1.00 98.50 181 ILE A CA 1
ATOM 1396 C C . ILE A 1 181 ? 3.192 -18.767 -2.827 1.00 98.50 181 ILE A C 1
ATOM 1398 O O . ILE A 1 181 ? 2.682 -18.346 -3.864 1.00 98.50 181 ILE A O 1
ATOM 1402 N N . GLU A 1 182 ? 3.805 -19.949 -2.749 1.00 98.44 182 GLU A N 1
ATOM 1403 C CA . GLU A 1 182 ? 3.912 -20.903 -3.856 1.00 98.44 182 GLU A CA 1
ATOM 1404 C C . GLU A 1 182 ? 2.548 -21.111 -4.531 1.00 98.44 182 GLU A C 1
ATOM 1406 O O . GLU A 1 182 ? 1.527 -21.314 -3.869 1.00 98.44 182 GLU A O 1
ATOM 1411 N N . ARG A 1 183 ? 2.533 -21.083 -5.867 1.00 98.31 183 ARG A N 1
ATOM 1412 C CA . ARG A 1 183 ? 1.354 -21.251 -6.735 1.00 98.31 183 ARG A CA 1
ATOM 1413 C C . ARG A 1 183 ? 0.297 -20.159 -6.610 1.00 98.31 183 ARG A C 1
ATOM 1415 O O . ARG A 1 183 ? -0.704 -20.229 -7.322 1.00 98.31 183 ARG A O 1
ATOM 1422 N N . LYS A 1 184 ? 0.491 -19.147 -5.761 1.00 98.44 184 LYS A N 1
ATOM 1423 C CA . LYS A 1 184 ? -0.393 -17.983 -5.723 1.00 98.44 184 LYS A CA 1
ATOM 1424 C C . LYS A 1 184 ? -0.082 -17.062 -6.903 1.00 98.44 184 LYS A C 1
ATOM 1426 O O . LYS A 1 184 ? 1.081 -16.842 -7.253 1.00 98.44 184 LYS A O 1
ATOM 1431 N N . SER A 1 185 ? -1.135 -16.539 -7.524 1.00 98.69 185 SER A N 1
ATOM 1432 C CA . SER A 1 185 ? -1.017 -15.552 -8.593 1.00 98.69 185 SER A CA 1
ATOM 1433 C C . SER A 1 185 ? -0.991 -14.137 -8.024 1.00 98.69 185 SER A C 1
ATOM 1435 O O . SER A 1 185 ? -1.716 -13.814 -7.081 1.00 98.69 185 SER A O 1
ATOM 1437 N N . TYR A 1 186 ? -0.176 -13.290 -8.638 1.00 98.81 186 TYR A N 1
ATOM 1438 C CA . TYR A 1 186 ? -0.001 -11.884 -8.306 1.00 98.81 186 TYR A CA 1
ATOM 1439 C C . TYR A 1 186 ? -0.189 -11.073 -9.576 1.00 98.81 186 TYR A C 1
ATOM 1441 O O . TYR A 1 186 ? 0.423 -11.377 -10.598 1.00 98.81 186 TYR A O 1
ATOM 1449 N N . ALA A 1 187 ? -1.038 -10.059 -9.523 1.00 98.50 187 ALA A N 1
ATOM 1450 C CA . ALA A 1 187 ? -1.369 -9.229 -10.666 1.00 98.50 187 ALA A CA 1
ATOM 1451 C C . ALA A 1 187 ? -1.145 -7.761 -10.328 1.00 98.50 187 ALA A C 1
ATOM 1453 O O . ALA A 1 187 ? -1.222 -7.334 -9.175 1.00 98.50 187 ALA A O 1
ATOM 1454 N N . GLY A 1 188 ? -0.855 -6.979 -11.352 1.00 97.94 188 GLY A N 1
ATOM 1455 C CA . GLY A 1 188 ? -0.582 -5.573 -11.181 1.00 97.94 188 GLY A CA 1
ATOM 1456 C C . GLY A 1 188 ? -0.401 -4.870 -12.506 1.00 97.94 188 GLY A C 1
ATOM 1457 O O . GLY A 1 188 ? -0.864 -5.314 -13.559 1.00 97.94 188 GLY A O 1
ATOM 1458 N N . ARG A 1 189 ? 0.267 -3.728 -12.437 1.00 98.62 189 ARG A N 1
ATOM 1459 C CA . ARG A 1 189 ? 0.505 -2.873 -13.593 1.00 98.62 189 ARG A CA 1
ATOM 1460 C C . ARG A 1 189 ? 1.740 -2.027 -13.376 1.00 98.62 189 ARG A C 1
ATOM 1462 O O . ARG A 1 189 ? 2.083 -1.712 -12.241 1.00 98.62 189 ARG A O 1
ATOM 1469 N N . ILE A 1 190 ? 2.371 -1.628 -14.464 1.00 98.88 190 ILE A N 1
ATOM 1470 C CA . ILE A 1 190 ? 3.497 -0.707 -14.460 1.00 98.88 190 ILE A CA 1
ATOM 1471 C C . ILE A 1 190 ? 3.244 0.405 -15.472 1.00 98.88 190 ILE A C 1
ATOM 1473 O O . ILE A 1 190 ? 2.754 0.160 -16.572 1.00 98.88 190 ILE A O 1
ATOM 1477 N N . VAL A 1 191 ? 3.561 1.636 -15.091 1.00 98.81 191 VAL A N 1
ATOM 1478 C CA . VAL A 1 191 ? 3.452 2.802 -15.962 1.00 98.81 191 VAL A CA 1
ATOM 1479 C C . VAL A 1 191 ? 4.833 3.131 -16.512 1.00 98.81 191 VAL A C 1
ATOM 1481 O O . VAL A 1 191 ? 5.723 3.519 -15.750 1.00 98.81 191 VAL A O 1
ATOM 1484 N N . LEU A 1 192 ? 5.009 2.986 -17.826 1.00 98.88 192 LEU A N 1
ATOM 1485 C CA . LEU A 1 192 ? 6.299 3.123 -18.505 1.00 98.88 192 LEU A CA 1
ATOM 1486 C C . LEU A 1 192 ? 6.241 4.116 -19.667 1.00 98.88 192 LEU A C 1
ATOM 1488 O O . LEU A 1 192 ? 5.241 4.211 -20.375 1.00 98.88 192 LEU A O 1
ATOM 1492 N N . SER A 1 193 ? 7.356 4.811 -19.866 1.00 98.75 193 SER A N 1
ATOM 1493 C CA . SER A 1 193 ? 7.735 5.535 -21.085 1.00 98.75 193 SER A CA 1
ATOM 1494 C C . SER A 1 193 ? 9.161 5.106 -21.426 1.00 98.75 193 SER A C 1
ATOM 1496 O O . SER A 1 193 ? 9.965 4.913 -20.513 1.00 98.75 193 SER A O 1
ATOM 1498 N N . ALA A 1 194 ? 9.500 4.922 -22.697 1.00 98.44 194 ALA A N 1
ATOM 1499 C CA . ALA A 1 194 ? 10.836 4.485 -23.084 1.00 98.44 194 ALA A CA 1
ATOM 1500 C C . ALA A 1 194 ? 11.246 5.027 -24.448 1.00 98.44 194 ALA A C 1
ATOM 1502 O O . ALA A 1 194 ? 10.421 5.144 -25.354 1.00 98.44 194 ALA A O 1
ATOM 1503 N N . ASP A 1 195 ? 12.540 5.304 -24.576 1.00 97.94 195 ASP A N 1
ATOM 1504 C CA . ASP A 1 195 ? 13.171 5.513 -25.871 1.00 97.94 195 ASP A CA 1
ATOM 1505 C C . ASP A 1 195 ? 13.293 4.138 -26.579 1.00 97.94 195 ASP A C 1
ATOM 1507 O O . ASP A 1 195 ? 13.521 3.127 -25.898 1.00 97.94 195 ASP A O 1
ATOM 1511 N N . PRO A 1 196 ? 13.160 4.038 -27.918 1.00 96.88 196 PRO A N 1
ATOM 1512 C CA . PRO A 1 196 ? 13.139 2.747 -28.617 1.00 96.88 196 PRO A CA 1
ATOM 1513 C C . PRO A 1 196 ? 14.371 1.871 -28.358 1.00 96.88 196 PRO A C 1
ATOM 1515 O O . PRO A 1 196 ? 14.264 0.648 -28.298 1.00 96.88 196 PRO A O 1
ATOM 1518 N N . GLY A 1 197 ? 15.544 2.481 -28.177 1.00 96.75 197 GLY A N 1
ATOM 1519 C CA . GLY A 1 197 ? 16.787 1.775 -27.893 1.00 96.75 197 GLY A CA 1
ATOM 1520 C C . GLY A 1 197 ? 16.878 1.225 -26.471 1.00 96.75 197 GLY A C 1
ATOM 1521 O O . GLY A 1 197 ? 17.787 0.447 -26.194 1.00 96.75 197 GLY A O 1
ATOM 1522 N N . ALA A 1 198 ? 15.975 1.594 -25.559 1.00 97.56 198 ALA A N 1
ATOM 1523 C CA . ALA A 1 198 ? 15.924 1.040 -24.208 1.00 97.56 198 ALA A CA 1
ATOM 1524 C C . ALA A 1 198 ? 15.181 -0.302 -24.135 1.00 97.56 198 ALA A C 1
ATOM 1526 O O . ALA A 1 198 ? 15.198 -0.938 -23.088 1.00 97.56 198 ALA A O 1
ATOM 1527 N N . LEU A 1 199 ? 14.527 -0.740 -25.209 1.00 97.56 199 LEU A N 1
ATOM 1528 C CA . LEU A 1 199 ? 13.709 -1.950 -25.222 1.00 97.56 199 LEU A CA 1
ATOM 1529 C C . LEU A 1 199 ? 14.549 -3.234 -25.381 1.00 97.56 199 LEU A C 1
ATOM 1531 O O . LEU A 1 199 ? 15.634 -3.191 -25.969 1.00 97.56 199 LEU A O 1
ATOM 1535 N N . PRO A 1 200 ? 14.046 -4.389 -24.905 1.00 98.12 200 PRO A N 1
ATOM 1536 C CA . PRO A 1 200 ? 12.816 -4.558 -24.124 1.00 98.12 200 PRO A CA 1
ATOM 1537 C C . PRO A 1 200 ? 12.996 -4.181 -22.645 1.00 98.12 200 PRO A C 1
ATOM 1539 O O . PRO A 1 200 ? 14.115 -4.200 -22.129 1.00 98.12 200 PRO A O 1
ATOM 1542 N N . ILE A 1 201 ? 11.896 -3.857 -21.957 1.00 98.56 201 ILE A N 1
ATOM 1543 C CA . ILE A 1 201 ? 11.886 -3.725 -20.491 1.00 98.56 201 ILE A CA 1
ATOM 1544 C C . ILE A 1 201 ? 11.347 -5.018 -19.887 1.00 98.56 201 ILE A C 1
ATOM 1546 O O . ILE A 1 201 ? 10.227 -5.426 -20.192 1.00 98.56 201 ILE A O 1
ATOM 1550 N N . GLU A 1 202 ? 12.119 -5.639 -19.000 1.00 98.38 202 GLU A N 1
ATOM 1551 C CA . GLU A 1 202 ? 11.710 -6.834 -18.269 1.00 98.38 202 GLU A CA 1
ATOM 1552 C C . GLU A 1 202 ? 11.247 -6.469 -16.858 1.00 98.38 202 GLU A C 1
ATOM 1554 O O . GLU A 1 202 ? 11.964 -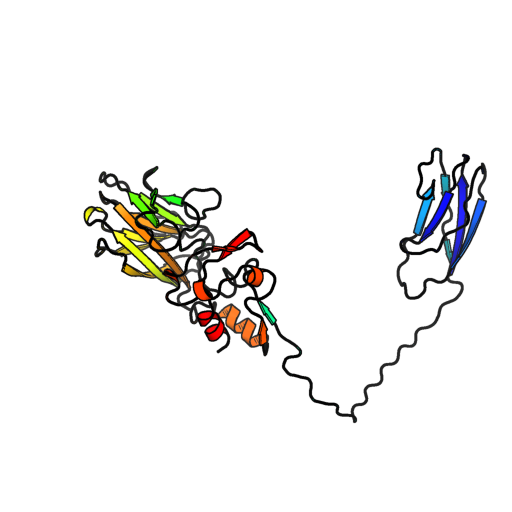5.820 -16.091 1.00 98.38 202 GLU A O 1
ATOM 1559 N N . VAL A 1 203 ? 10.048 -6.932 -16.500 1.00 98.75 203 VAL A N 1
ATOM 1560 C CA . VAL A 1 203 ? 9.511 -6.869 -15.137 1.00 98.75 203 VAL A CA 1
ATOM 1561 C C . VAL A 1 203 ? 9.465 -8.284 -14.581 1.00 98.75 203 VAL A C 1
ATOM 1563 O O . VAL A 1 203 ? 8.775 -9.139 -15.127 1.00 98.75 203 VAL A O 1
ATOM 1566 N N . SER A 1 204 ? 10.206 -8.550 -13.510 1.00 98.50 204 SER A N 1
ATOM 1567 C CA . SER A 1 204 ? 10.345 -9.889 -12.936 1.00 98.50 204 SER A CA 1
ATOM 1568 C C . SER A 1 204 ? 9.918 -9.932 -11.477 1.00 98.50 204 SER A C 1
ATOM 1570 O O . SER A 1 204 ? 10.387 -9.121 -10.682 1.00 98.50 204 SER A O 1
ATOM 1572 N N . LEU A 1 205 ? 9.106 -10.922 -11.106 1.00 98.75 205 LEU A N 1
ATOM 1573 C CA . LEU A 1 205 ? 8.947 -11.338 -9.713 1.00 98.75 205 LEU A CA 1
ATOM 1574 C C . LEU A 1 205 ? 9.944 -12.464 -9.440 1.00 98.75 205 LEU A C 1
ATOM 1576 O O . LEU A 1 205 ? 9.907 -13.491 -10.115 1.00 98.75 205 LEU A O 1
ATOM 1580 N N . VAL A 1 206 ? 10.831 -12.265 -8.471 1.00 98.56 206 VAL A N 1
ATOM 1581 C CA . VAL A 1 206 ? 11.933 -13.180 -8.157 1.00 98.56 206 VAL A CA 1
ATOM 1582 C C . VAL A 1 206 ? 11.800 -13.672 -6.723 1.00 98.56 206 VAL A C 1
ATOM 1584 O O . VAL A 1 206 ? 11.634 -12.864 -5.813 1.00 98.56 206 VAL A O 1
ATOM 1587 N N . TRP A 1 207 ? 11.888 -14.982 -6.513 1.00 98.31 207 TRP A N 1
ATOM 1588 C CA . TRP A 1 207 ? 11.669 -15.642 -5.219 1.00 98.31 207 TRP A CA 1
ATOM 1589 C C . TRP A 1 207 ? 12.859 -16.467 -4.722 1.00 98.31 207 TRP A C 1
ATOM 1591 O O . TRP A 1 207 ? 12.774 -17.085 -3.662 1.00 98.31 207 TRP A O 1
ATOM 1601 N N . GLY A 1 208 ? 13.972 -16.448 -5.455 1.00 96.75 208 GLY A N 1
ATOM 1602 C CA . GLY A 1 208 ? 15.217 -17.111 -5.077 1.00 96.75 208 GLY A CA 1
ATOM 1603 C C . GLY A 1 208 ? 16.430 -16.577 -5.840 1.00 96.75 208 GLY A C 1
ATOM 1604 O O . GLY A 1 208 ? 16.371 -15.529 -6.497 1.00 96.75 208 GLY A O 1
ATOM 1605 N N . ASP A 1 209 ? 17.542 -17.296 -5.717 1.00 94.19 209 ASP A N 1
ATOM 1606 C CA . ASP A 1 209 ? 18.832 -16.945 -6.327 1.00 94.19 209 ASP A CA 1
ATOM 1607 C C . ASP A 1 209 ? 19.140 -17.774 -7.581 1.00 94.19 209 ASP A C 1
ATOM 1609 O O . ASP A 1 209 ? 20.044 -17.433 -8.349 1.00 94.19 209 ASP A O 1
ATOM 1613 N N . GLY A 1 210 ? 18.387 -18.852 -7.816 1.00 93.75 210 GLY A N 1
ATOM 1614 C CA . GLY A 1 210 ? 18.458 -19.629 -9.040 1.00 93.75 210 GLY A CA 1
ATOM 1615 C C . GLY A 1 210 ? 18.019 -18.814 -10.256 1.00 93.75 210 GLY A C 1
ATOM 1616 O O . GLY A 1 210 ? 17.201 -17.897 -10.174 1.00 93.75 210 GLY A O 1
ATOM 1617 N N . VAL A 1 211 ? 18.551 -19.178 -11.424 1.00 90.38 211 VAL A N 1
ATOM 1618 C CA . VAL A 1 211 ? 18.212 -18.528 -12.705 1.00 90.38 211 VAL A CA 1
ATOM 1619 C C . VAL A 1 211 ? 16.711 -18.630 -13.004 1.00 90.38 211 VAL A C 1
ATOM 1621 O O . VAL A 1 211 ? 16.124 -17.673 -13.501 1.00 90.38 211 VAL A O 1
ATOM 1624 N N . GLU A 1 212 ? 16.097 -19.749 -12.618 1.00 94.25 212 GLU A N 1
ATOM 1625 C CA . GLU A 1 212 ? 14.673 -20.050 -12.811 1.00 94.25 212 GLU A CA 1
ATOM 1626 C C . GLU A 1 212 ? 13.798 -19.676 -11.602 1.00 94.25 212 GLU A C 1
ATOM 1628 O O . GLU A 1 212 ? 12.584 -19.862 -11.641 1.00 94.25 212 GLU A O 1
ATOM 1633 N N . ASP A 1 213 ? 14.373 -19.127 -10.524 1.00 97.38 213 ASP A N 1
ATOM 1634 C CA . ASP A 1 213 ? 13.616 -18.744 -9.322 1.00 97.38 213 ASP A CA 1
ATOM 1635 C C . ASP A 1 213 ? 12.896 -17.399 -9.511 1.00 97.38 213 ASP A C 1
ATOM 1637 O O . ASP A 1 213 ? 12.938 -16.504 -8.662 1.00 97.38 213 ASP A O 1
ATOM 1641 N N . ARG A 1 214 ? 12.278 -17.223 -10.678 1.00 98.19 214 ARG A N 1
ATOM 1642 C CA . ARG A 1 214 ? 11.603 -16.006 -11.108 1.00 98.19 214 ARG A CA 1
ATOM 1643 C C . ARG A 1 214 ? 10.585 -16.281 -12.200 1.00 98.19 214 ARG A C 1
ATOM 1645 O O . ARG A 1 214 ? 10.654 -17.273 -12.916 1.00 98.19 214 ARG A O 1
ATOM 1652 N N . GLN A 1 215 ? 9.708 -15.310 -12.405 1.00 98.56 215 GLN A N 1
ATOM 1653 C CA . GLN A 1 215 ? 8.946 -15.167 -13.635 1.00 98.56 215 GLN A CA 1
ATOM 1654 C C . GLN A 1 215 ? 9.107 -13.745 -14.159 1.00 98.56 215 GLN A C 1
ATOM 1656 O O . GLN A 1 215 ? 8.958 -12.790 -13.398 1.00 98.56 215 GLN A O 1
ATOM 1661 N N . ALA A 1 216 ? 9.389 -13.619 -15.454 1.00 97.94 216 ALA A N 1
ATOM 1662 C CA . ALA A 1 216 ? 9.565 -12.346 -16.140 1.00 97.94 216 ALA A CA 1
ATOM 1663 C C . ALA A 1 216 ? 8.426 -12.081 -17.133 1.00 97.94 216 ALA A C 1
ATOM 1665 O O . ALA A 1 216 ? 7.916 -12.996 -17.780 1.00 97.94 216 ALA A O 1
ATOM 1666 N N . VAL A 1 217 ? 8.059 -10.810 -17.264 1.00 98.50 217 VAL A N 1
ATOM 1667 C CA . VAL A 1 217 ? 7.185 -10.271 -18.305 1.00 98.50 217 VAL A CA 1
ATOM 1668 C C . VAL A 1 217 ? 8.014 -9.284 -19.124 1.00 98.50 217 VAL A C 1
ATOM 1670 O O . VAL A 1 217 ? 8.516 -8.305 -18.571 1.00 98.50 217 VAL A O 1
ATOM 1673 N N . SER A 1 218 ? 8.164 -9.550 -20.424 1.00 98.44 218 SER A N 1
ATOM 1674 C CA . SER A 1 218 ? 8.839 -8.649 -21.370 1.00 98.44 218 SER A CA 1
ATOM 1675 C C . SER A 1 218 ? 7.835 -7.666 -21.963 1.00 98.44 218 SER A C 1
ATOM 1677 O O . SER A 1 218 ? 6.745 -8.067 -22.379 1.00 98.44 218 SER A O 1
ATOM 1679 N N . ILE A 1 219 ? 8.190 -6.384 -21.984 1.00 98.50 219 ILE A N 1
ATOM 1680 C CA . ILE A 1 219 ? 7.386 -5.309 -22.565 1.00 98.50 219 ILE A CA 1
ATOM 1681 C C . ILE A 1 219 ? 8.207 -4.645 -23.671 1.00 98.50 219 ILE A C 1
ATOM 1683 O O . ILE A 1 219 ? 9.169 -3.918 -23.406 1.00 98.50 219 ILE A O 1
ATOM 1687 N N . ASP A 1 220 ? 7.789 -4.887 -24.914 1.00 97.69 220 ASP A N 1
ATOM 1688 C CA . ASP A 1 220 ? 8.588 -4.579 -26.110 1.00 97.69 220 ASP A CA 1
ATOM 1689 C C . ASP A 1 220 ? 7.960 -3.473 -26.980 1.00 97.69 220 ASP A C 1
ATOM 1691 O O . ASP A 1 220 ? 8.575 -3.012 -27.936 1.00 97.69 220 ASP A O 1
ATOM 1695 N N . ASP A 1 221 ? 6.736 -3.035 -26.662 1.00 96.12 221 ASP A N 1
ATOM 1696 C CA . ASP A 1 221 ? 6.051 -1.908 -27.310 1.00 96.12 221 ASP A CA 1
ATOM 1697 C C . ASP A 1 221 ? 5.815 -0.788 -26.292 1.00 96.12 221 ASP A C 1
ATOM 1699 O O . ASP A 1 221 ? 4.762 -0.700 -25.657 1.00 96.12 221 ASP A O 1
ATOM 1703 N N . ILE A 1 222 ? 6.811 0.085 -26.137 1.00 97.69 222 ILE A N 1
ATOM 1704 C CA . ILE A 1 222 ? 6.727 1.282 -25.297 1.00 97.69 222 ILE A CA 1
ATOM 1705 C C . ILE A 1 222 ? 7.111 2.486 -26.152 1.00 97.69 222 ILE A C 1
ATOM 1707 O O . ILE A 1 222 ? 8.040 2.431 -26.951 1.00 97.69 222 ILE A O 1
ATOM 1711 N N . GLY A 1 223 ? 6.339 3.563 -26.011 1.00 96.38 223 GLY A N 1
ATOM 1712 C CA . GLY A 1 223 ? 6.604 4.823 -26.696 1.00 96.38 223 GLY A CA 1
ATOM 1713 C C . GLY A 1 223 ? 7.146 5.872 -25.732 1.00 96.38 223 GLY A C 1
ATOM 1714 O O . GLY A 1 223 ? 7.308 5.623 -24.537 1.00 96.38 223 GLY A O 1
ATOM 1715 N N . ASN A 1 224 ? 7.340 7.080 -26.252 1.00 96.38 224 ASN A N 1
ATOM 1716 C CA . ASN A 1 224 ? 7.840 8.206 -25.463 1.00 96.38 224 ASN A CA 1
ATOM 1717 C C . ASN A 1 224 ? 6.816 8.721 -24.435 1.00 96.38 224 ASN A C 1
ATOM 1719 O O . ASN A 1 224 ? 7.204 9.307 -23.426 1.00 96.38 224 ASN A O 1
ATOM 1723 N N . ASP A 1 225 ? 5.522 8.478 -24.653 1.00 97.75 225 ASP A N 1
ATOM 1724 C CA . ASP A 1 225 ? 4.466 8.825 -23.702 1.00 97.75 225 ASP A CA 1
ATOM 1725 C C . ASP A 1 225 ? 4.230 7.703 -22.690 1.00 97.75 225 ASP A C 1
ATOM 1727 O O . ASP A 1 225 ? 4.295 6.516 -23.019 1.00 97.75 225 ASP A O 1
ATOM 1731 N N . TYR A 1 226 ? 3.893 8.087 -21.456 1.00 98.62 226 TYR A N 1
ATOM 1732 C CA . TYR A 1 226 ? 3.543 7.129 -20.416 1.00 98.62 226 TYR A CA 1
ATOM 1733 C C . TYR A 1 226 ? 2.305 6.316 -20.792 1.00 98.62 226 TYR A C 1
ATOM 1735 O O . TYR A 1 226 ? 1.221 6.864 -21.004 1.00 98.62 226 TYR A O 1
ATOM 1743 N N . ARG A 1 227 ? 2.464 4.994 -20.790 1.00 98.44 227 ARG A N 1
ATOM 1744 C CA . ARG A 1 227 ? 1.386 4.014 -20.931 1.00 98.44 227 ARG A CA 1
ATOM 1745 C C . ARG A 1 227 ? 1.407 3.042 -19.758 1.00 98.44 227 ARG A C 1
ATOM 1747 O O . ARG A 1 227 ? 2.447 2.807 -19.148 1.00 98.44 227 ARG A O 1
ATOM 1754 N N . THR A 1 228 ? 0.243 2.483 -19.460 1.00 98.69 228 THR A N 1
ATOM 1755 C CA . THR A 1 228 ? 0.077 1.466 -18.419 1.00 98.69 228 THR A CA 1
ATOM 1756 C C . THR A 1 228 ? 0.119 0.087 -19.051 1.00 98.69 228 THR A C 1
ATOM 1758 O O . THR A 1 228 ? -0.602 -0.173 -20.013 1.00 98.69 228 THR A O 1
ATOM 1761 N N . PHE A 1 229 ? 0.926 -0.799 -18.481 1.00 98.75 229 PHE A N 1
ATOM 1762 C CA . PHE A 1 229 ? 1.109 -2.167 -18.938 1.00 98.75 229 PHE A CA 1
ATOM 1763 C C . PHE A 1 229 ? 0.728 -3.133 -17.816 1.00 98.75 229 PHE A C 1
ATOM 1765 O O . PHE A 1 229 ? 1.241 -2.989 -16.703 1.00 98.75 229 PHE A O 1
ATOM 1772 N N . PRO A 1 230 ? -0.173 -4.099 -18.060 1.00 98.50 230 PRO A N 1
ATOM 1773 C CA . PRO A 1 230 ? -0.496 -5.112 -17.068 1.00 98.50 230 PRO A CA 1
ATOM 1774 C C . PRO A 1 230 ? 0.686 -6.066 -16.883 1.00 98.50 230 PRO A C 1
ATOM 1776 O O . PRO A 1 230 ? 1.375 -6.415 -17.840 1.00 98.50 230 PRO A O 1
ATOM 1779 N N . VAL A 1 231 ? 0.885 -6.524 -15.652 1.00 98.62 231 VAL A N 1
ATOM 1780 C CA . VAL A 1 231 ? 1.851 -7.577 -15.321 1.00 98.62 231 VAL A CA 1
ATOM 1781 C C . VAL A 1 231 ? 1.170 -8.628 -14.457 1.00 98.62 231 VAL A C 1
ATOM 1783 O O . VAL A 1 231 ? 0.304 -8.310 -13.641 1.00 98.62 231 VAL A O 1
ATOM 1786 N N . SER A 1 232 ? 1.540 -9.890 -14.651 1.00 98.62 232 SER A N 1
ATOM 1787 C CA . SER A 1 232 ? 0.988 -11.005 -13.890 1.00 98.62 232 SER A CA 1
ATOM 1788 C C . SER A 1 232 ? 2.049 -12.068 -13.680 1.00 98.62 232 SER A C 1
ATOM 1790 O O . SER A 1 232 ? 2.797 -12.403 -14.598 1.00 98.62 232 SER A O 1
ATOM 1792 N N . PHE A 1 233 ? 2.059 -12.633 -12.480 1.00 98.75 233 PHE A N 1
ATOM 1793 C CA . PHE A 1 233 ? 3.008 -13.640 -12.041 1.00 98.75 233 PHE A CA 1
ATOM 1794 C C . PHE A 1 233 ? 2.278 -14.768 -11.310 1.00 98.75 233 PHE A C 1
ATOM 1796 O O . PHE A 1 233 ? 1.223 -14.558 -10.719 1.00 98.75 233 PHE A O 1
ATOM 1803 N N . THR A 1 234 ? 2.838 -15.970 -11.329 1.00 98.62 234 THR A N 1
ATOM 1804 C CA . THR A 1 234 ? 2.468 -17.091 -10.463 1.00 98.62 234 THR A CA 1
ATOM 1805 C C . THR A 1 234 ? 3.737 -17.551 -9.771 1.00 98.62 234 THR A C 1
ATOM 1807 O O . THR A 1 234 ? 4.683 -17.982 -10.427 1.00 98.62 234 THR A O 1
ATOM 1810 N N . ALA A 1 235 ? 3.781 -17.403 -8.450 1.00 98.31 235 ALA A N 1
ATOM 1811 C CA . ALA A 1 235 ? 4.990 -17.654 -7.681 1.00 98.31 235 ALA A CA 1
ATOM 1812 C C . ALA A 1 235 ? 5.382 -19.139 -7.717 1.00 98.31 235 ALA A C 1
ATOM 1814 O O . ALA A 1 235 ? 4.555 -20.013 -7.452 1.00 98.31 235 ALA A O 1
ATOM 1815 N N . GLY A 1 236 ? 6.653 -19.427 -8.002 1.00 98.12 236 GLY A N 1
ATOM 1816 C CA . GLY A 1 236 ? 7.189 -20.793 -7.993 1.00 98.12 236 GLY A CA 1
ATOM 1817 C C . GLY A 1 236 ? 7.575 -21.320 -6.607 1.00 98.12 236 GLY A C 1
ATOM 1818 O O . GLY A 1 236 ? 7.786 -22.519 -6.463 1.00 98.12 236 GLY A O 1
ATOM 1819 N N . ALA A 1 237 ? 7.659 -20.450 -5.595 1.00 98.19 237 ALA A N 1
ATOM 1820 C CA . ALA A 1 237 ? 8.000 -20.789 -4.212 1.00 98.19 237 ALA A CA 1
ATOM 1821 C C . ALA A 1 237 ? 7.356 -19.803 -3.223 1.00 98.19 237 ALA A C 1
ATOM 1823 O O . ALA A 1 237 ? 7.031 -18.673 -3.591 1.00 98.19 237 ALA A O 1
ATOM 1824 N N . SER A 1 238 ? 7.208 -20.224 -1.964 1.00 98.62 238 SER A N 1
ATOM 1825 C CA . SER A 1 238 ? 6.870 -19.329 -0.849 1.00 98.62 238 SER A CA 1
ATOM 1826 C C . SER A 1 238 ? 8.141 -18.716 -0.264 1.00 98.62 238 SER A C 1
ATOM 1828 O O . SER A 1 238 ? 9.098 -19.438 0.011 1.00 98.62 238 SER A O 1
ATOM 1830 N N . THR A 1 239 ? 8.153 -17.406 -0.033 1.00 98.50 239 THR A N 1
ATOM 1831 C CA . THR A 1 239 ? 9.272 -16.698 0.608 1.00 98.50 239 THR A CA 1
ATOM 1832 C C . THR A 1 239 ? 8.816 -15.335 1.121 1.00 98.50 239 THR A C 1
ATOM 1834 O O . THR A 1 239 ? 7.874 -14.761 0.582 1.00 98.50 239 THR A O 1
ATOM 1837 N N . GLU A 1 240 ? 9.500 -14.808 2.133 1.00 98.00 240 GLU A N 1
ATOM 1838 C CA . GLU A 1 240 ? 9.341 -13.427 2.620 1.00 98.00 240 GLU A CA 1
ATOM 1839 C C . GLU A 1 240 ? 10.371 -12.463 2.009 1.00 98.00 240 GLU A C 1
ATOM 1841 O O . GLU A 1 240 ? 10.302 -11.260 2.224 1.00 98.00 240 GLU A O 1
ATOM 1846 N N . ASN A 1 241 ? 11.312 -12.990 1.218 1.00 97.75 241 ASN A N 1
ATOM 1847 C CA . ASN A 1 241 ? 12.412 -12.234 0.617 1.00 97.75 241 ASN A CA 1
ATOM 1848 C C . ASN A 1 241 ? 12.274 -12.133 -0.910 1.00 97.75 241 ASN A C 1
ATOM 1850 O O . ASN A 1 241 ? 13.278 -12.036 -1.622 1.00 97.75 241 ASN A O 1
ATOM 1854 N N . ALA A 1 242 ? 11.051 -12.226 -1.445 1.00 98.56 242 ALA A N 1
ATOM 1855 C CA . ALA A 1 242 ? 10.858 -12.011 -2.871 1.00 98.56 242 ALA A CA 1
ATOM 1856 C C . ALA A 1 242 ? 11.117 -10.546 -3.230 1.00 98.56 242 ALA A C 1
ATOM 1858 O O . ALA A 1 242 ? 11.067 -9.646 -2.390 1.00 98.56 242 ALA A O 1
ATOM 1859 N N . ARG A 1 243 ? 11.394 -10.308 -4.509 1.00 98.25 243 ARG A N 1
ATOM 1860 C CA . ARG A 1 243 ? 11.670 -8.978 -5.046 1.00 98.25 243 ARG A CA 1
ATOM 1861 C C . ARG A 1 243 ? 11.009 -8.781 -6.396 1.00 98.25 243 ARG A C 1
ATOM 1863 O O . ARG A 1 243 ? 10.949 -9.707 -7.205 1.00 98.25 243 ARG A O 1
ATOM 1870 N N . LEU A 1 244 ? 10.554 -7.560 -6.643 1.00 98.75 244 LEU A N 1
ATOM 1871 C CA . LEU A 1 244 ? 10.169 -7.102 -7.970 1.00 98.75 244 LEU A CA 1
ATOM 1872 C C . LEU A 1 244 ? 11.371 -6.390 -8.599 1.00 98.75 244 LEU A C 1
ATOM 1874 O O . LEU A 1 244 ? 11.885 -5.435 -8.021 1.00 98.75 244 LEU A O 1
ATOM 1878 N N . GLU A 1 245 ? 11.814 -6.840 -9.770 1.00 98.38 245 GLU A N 1
ATOM 1879 C CA . GLU A 1 245 ? 12.895 -6.232 -10.554 1.00 98.38 245 GLU A CA 1
ATOM 1880 C C . GLU A 1 245 ? 12.327 -5.631 -11.846 1.00 98.38 245 GLU A C 1
ATOM 1882 O O . GLU A 1 245 ? 11.539 -6.277 -12.532 1.00 98.38 245 GLU A O 1
ATOM 1887 N N . ILE A 1 246 ? 12.743 -4.413 -12.197 1.00 98.69 246 ILE A N 1
ATOM 1888 C CA . ILE A 1 246 ? 12.377 -3.724 -13.444 1.00 98.69 246 ILE A CA 1
ATOM 1889 C C . ILE A 1 246 ? 13.669 -3.263 -14.106 1.00 98.69 246 ILE A C 1
ATOM 1891 O O . ILE A 1 246 ? 14.358 -2.403 -13.553 1.00 98.69 246 ILE A O 1
ATOM 1895 N N . TRP A 1 247 ? 14.025 -3.822 -15.259 1.00 97.56 247 TRP A N 1
ATOM 1896 C CA . TRP A 1 247 ? 15.336 -3.572 -15.859 1.00 97.56 247 TRP A CA 1
ATOM 1897 C C . TRP A 1 247 ? 15.363 -3.793 -17.374 1.00 97.56 247 TRP A C 1
ATOM 1899 O O . TRP A 1 247 ? 14.436 -4.339 -17.963 1.00 97.56 247 TRP A O 1
ATOM 1909 N N . SER A 1 248 ? 16.446 -3.346 -18.009 1.00 97.75 248 SER A N 1
ATOM 1910 C CA . SER A 1 248 ? 16.720 -3.568 -19.433 1.00 97.75 248 SER A CA 1
ATOM 1911 C C . SER A 1 248 ? 18.223 -3.641 -19.718 1.00 97.75 248 SER A C 1
ATOM 1913 O O . SER A 1 248 ? 19.028 -3.144 -18.929 1.00 97.75 248 SER A O 1
ATOM 1915 N N . ARG A 1 249 ? 18.604 -4.262 -20.847 1.00 96.56 249 ARG A N 1
ATOM 1916 C CA . ARG A 1 249 ? 19.977 -4.288 -21.413 1.00 96.56 249 ARG A CA 1
ATOM 1917 C C . ARG A 1 249 ? 20.158 -3.391 -22.640 1.00 96.56 249 ARG A C 1
ATOM 1919 O O . ARG A 1 249 ? 21.189 -3.494 -23.306 1.00 96.56 249 ARG A O 1
ATOM 1926 N N . GLY A 1 250 ? 19.156 -2.576 -22.965 1.00 95.19 250 GLY A N 1
ATOM 1927 C CA . GLY A 1 250 ? 19.179 -1.639 -24.086 1.00 95.19 250 GLY A CA 1
ATOM 1928 C C . GLY A 1 250 ? 20.254 -0.549 -23.967 1.00 95.19 250 GLY A C 1
ATOM 1929 O O . GLY A 1 250 ? 21.138 -0.582 -23.107 1.00 95.19 250 GLY A O 1
ATOM 1930 N N . GLY A 1 251 ? 20.196 0.431 -24.867 1.00 94.19 251 GLY A N 1
ATOM 1931 C CA . GLY A 1 251 ? 21.185 1.504 -24.993 1.00 94.19 251 GLY A CA 1
ATOM 1932 C C . GLY A 1 251 ? 20.726 2.924 -24.704 1.00 94.19 251 GLY A C 1
ATOM 1933 O O . GLY A 1 251 ? 21.572 3.811 -24.691 1.00 94.19 251 GLY A O 1
ATOM 1934 N N . GLU A 1 252 ? 19.438 3.142 -24.457 1.00 96.00 252 GLU A N 1
ATOM 1935 C CA . GLU A 1 252 ? 18.871 4.473 -24.202 1.00 96.00 252 GLU A CA 1
ATOM 1936 C C . GLU A 1 252 ? 18.199 4.533 -22.823 1.00 96.00 252 GLU A C 1
ATOM 1938 O O . GLU A 1 252 ? 18.641 3.852 -21.894 1.00 96.00 252 GLU A O 1
ATOM 1943 N N . SER A 1 253 ? 17.176 5.374 -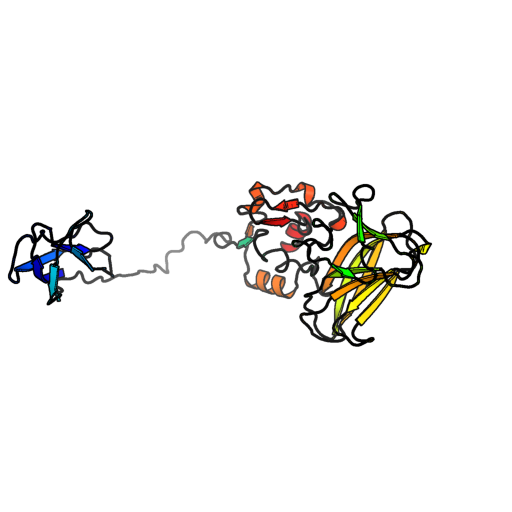22.643 1.00 97.56 253 SER A N 1
ATOM 1944 C CA . SER A 1 253 ? 16.525 5.547 -21.348 1.00 97.56 253 SER A CA 1
ATOM 1945 C C . SER A 1 253 ? 15.095 5.028 -21.326 1.00 97.56 253 SER A C 1
ATOM 1947 O O . SER A 1 253 ? 14.353 5.114 -22.303 1.00 97.56 253 SER A O 1
ATOM 1949 N N . PHE A 1 254 ? 14.676 4.550 -20.160 1.00 98.56 254 PHE A N 1
ATOM 1950 C CA . PHE A 1 254 ? 13.268 4.325 -19.857 1.00 98.56 254 PHE A CA 1
ATOM 1951 C C . PHE A 1 254 ? 12.898 4.985 -18.535 1.00 98.56 254 PHE A C 1
ATOM 1953 O O . PHE A 1 254 ? 13.755 5.256 -17.691 1.00 98.56 254 PHE A O 1
ATOM 1960 N N . ARG A 1 255 ? 11.611 5.275 -18.360 1.00 98.75 255 ARG A N 1
ATOM 1961 C CA . ARG A 1 255 ? 11.064 5.919 -17.172 1.00 98.75 255 ARG A CA 1
ATOM 1962 C C . ARG A 1 255 ? 9.955 5.086 -16.559 1.00 98.75 255 ARG A C 1
ATOM 1964 O O . ARG A 1 255 ? 9.095 4.576 -17.274 1.00 98.75 255 ARG A O 1
ATOM 1971 N N . VAL A 1 256 ? 9.946 5.018 -15.231 1.00 98.75 256 VAL A N 1
ATOM 1972 C CA . VAL A 1 256 ? 8.906 4.350 -14.441 1.00 98.75 256 VAL A CA 1
ATOM 1973 C C . VAL A 1 256 ? 8.117 5.412 -13.684 1.00 98.75 256 VAL A C 1
ATOM 1975 O O . VAL A 1 256 ? 8.686 6.186 -12.913 1.00 98.75 256 VAL A O 1
ATOM 1978 N N . GLY A 1 257 ? 6.815 5.490 -13.957 1.00 98.25 257 GLY A N 1
ATOM 1979 C CA . GLY A 1 257 ? 5.917 6.477 -13.354 1.00 98.25 257 GLY A CA 1
ATOM 1980 C C . GLY A 1 257 ? 5.250 5.982 -12.072 1.00 98.25 257 GLY A C 1
ATOM 1981 O O . GLY A 1 257 ? 5.229 6.687 -11.068 1.00 98.25 257 GLY A O 1
ATOM 1982 N N . ALA A 1 258 ? 4.717 4.763 -12.111 1.00 98.62 258 ALA A N 1
ATOM 1983 C CA . ALA A 1 258 ? 4.082 4.083 -10.988 1.00 98.62 258 ALA A CA 1
ATOM 1984 C C . ALA A 1 258 ? 4.122 2.564 -11.213 1.00 98.62 258 ALA A C 1
ATOM 1986 O O . ALA A 1 258 ? 4.211 2.113 -12.359 1.00 98.62 258 ALA A O 1
ATOM 1987 N N . VAL A 1 259 ? 4.037 1.771 -10.146 1.00 98.62 259 VAL A N 1
ATOM 1988 C CA . VAL A 1 259 ? 4.042 0.303 -10.237 1.00 98.62 259 VAL A CA 1
ATOM 1989 C C . VAL A 1 259 ? 3.177 -0.340 -9.157 1.00 98.62 259 VAL A C 1
ATOM 1991 O O . VAL A 1 259 ? 3.227 0.069 -8.011 1.00 98.62 259 VAL A O 1
ATOM 1994 N N . SER A 1 260 ? 2.389 -1.351 -9.512 1.00 98.75 260 SER A N 1
ATOM 1995 C CA . SER A 1 260 ? 1.494 -2.098 -8.620 1.00 98.75 260 SER A CA 1
ATOM 1996 C C . SER A 1 260 ? 1.819 -3.568 -8.625 1.00 98.75 260 SER A C 1
ATOM 1998 O O . SER A 1 260 ? 2.035 -4.128 -9.701 1.00 98.75 260 SER A O 1
ATOM 2000 N N . LEU A 1 261 ? 1.705 -4.196 -7.460 1.00 98.81 261 LEU A N 1
ATOM 2001 C CA . LEU A 1 261 ? 1.629 -5.640 -7.346 1.00 98.81 261 LEU A CA 1
ATOM 2002 C C . LEU A 1 261 ? 0.712 -6.019 -6.181 1.00 98.81 261 LEU A C 1
ATOM 2004 O O . LEU A 1 261 ? 0.928 -5.619 -5.041 1.00 98.81 261 LEU A O 1
ATOM 2008 N N . MET A 1 262 ? -0.307 -6.819 -6.469 1.00 98.75 262 MET A N 1
ATOM 2009 C CA . MET A 1 262 ? -1.256 -7.323 -5.480 1.00 98.75 262 MET A CA 1
ATOM 2010 C C . MET A 1 262 ? -1.444 -8.831 -5.660 1.00 98.75 262 MET A C 1
ATOM 2012 O O . MET A 1 262 ? -1.293 -9.340 -6.775 1.00 98.75 262 MET A O 1
ATOM 2016 N N . PRO A 1 263 ? -1.838 -9.567 -4.609 1.00 98.56 263 PRO A N 1
ATOM 2017 C CA . PRO A 1 263 ? -2.439 -10.886 -4.776 1.00 98.56 263 PRO A CA 1
ATOM 2018 C C . PRO A 1 263 ? -3.600 -10.812 -5.779 1.00 98.56 263 PRO A C 1
ATOM 2020 O O . PRO A 1 263 ? -4.449 -9.927 -5.677 1.00 98.56 263 PRO A O 1
ATOM 2023 N N . ALA A 1 264 ? -3.641 -11.701 -6.773 1.00 98.56 264 ALA A N 1
ATOM 2024 C CA . ALA A 1 264 ? -4.636 -11.635 -7.851 1.00 98.56 264 ALA A CA 1
ATOM 2025 C C . ALA A 1 264 ? -6.076 -11.921 -7.375 1.00 98.56 264 ALA A C 1
ATOM 2027 O O . ALA A 1 264 ? -7.027 -11.623 -8.088 1.00 98.56 264 ALA A O 1
ATOM 2028 N N . ASP A 1 265 ? -6.225 -12.485 -6.176 1.00 98.25 265 ASP A N 1
ATOM 2029 C CA . ASP A 1 265 ? -7.485 -12.743 -5.476 1.00 98.25 265 ASP A CA 1
ATOM 2030 C C . ASP A 1 265 ? -7.957 -11.564 -4.604 1.00 98.25 265 ASP A C 1
ATOM 2032 O O . ASP A 1 265 ? -8.912 -11.716 -3.840 1.00 98.25 265 ASP A O 1
ATOM 2036 N N . ASN A 1 266 ? -7.305 -10.396 -4.692 1.00 98.38 266 ASN A N 1
ATOM 2037 C CA . ASN A 1 266 ? -7.807 -9.176 -4.060 1.00 98.38 266 ASN A CA 1
ATOM 2038 C C . ASN A 1 266 ? -9.225 -8.833 -4.556 1.00 98.38 266 ASN A C 1
ATOM 2040 O O . ASN A 1 266 ? -9.593 -9.123 -5.694 1.00 98.38 266 ASN A O 1
ATOM 2044 N N . ILE A 1 267 ? -10.014 -8.194 -3.695 1.00 97.94 267 ILE A N 1
ATOM 2045 C CA . ILE A 1 267 ? -11.377 -7.751 -4.003 1.00 97.94 267 ILE A CA 1
ATOM 2046 C C . ILE A 1 267 ? -11.351 -6.229 -4.068 1.00 97.94 267 ILE A C 1
ATOM 2048 O O . ILE A 1 267 ? -11.241 -5.582 -3.030 1.00 97.94 267 ILE A O 1
ATOM 2052 N N . GLU A 1 268 ? -11.417 -5.666 -5.276 1.00 96.62 268 GLU A N 1
ATOM 2053 C CA . GLU A 1 268 ? -11.364 -4.210 -5.508 1.00 96.62 268 GLU A CA 1
ATOM 2054 C C . GLU A 1 268 ? -10.157 -3.534 -4.818 1.00 96.62 268 GLU A C 1
ATOM 2056 O O . GLU A 1 268 ? -10.248 -2.437 -4.273 1.00 96.62 268 GLU A O 1
ATOM 2061 N N . GLY A 1 269 ? -9.010 -4.221 -4.796 1.00 97.75 269 GLY A N 1
ATOM 2062 C CA . GLY A 1 269 ? -7.779 -3.769 -4.145 1.00 97.75 269 GLY A CA 1
ATOM 2063 C C . GLY A 1 269 ? -7.668 -4.091 -2.651 1.00 97.75 269 GLY A C 1
ATOM 2064 O O . GLY A 1 269 ? -6.617 -3.851 -2.057 1.00 97.75 269 GLY A O 1
ATOM 2065 N N . PHE A 1 270 ? -8.686 -4.688 -2.031 1.00 98.50 270 PHE A N 1
ATOM 2066 C CA . PHE A 1 270 ? -8.666 -5.092 -0.623 1.00 98.50 270 PHE A CA 1
ATOM 2067 C C . PHE A 1 270 ? -8.331 -6.570 -0.427 1.00 98.50 270 PHE A C 1
ATOM 2069 O O . PHE A 1 270 ? -8.609 -7.424 -1.273 1.00 98.50 270 PHE A O 1
ATOM 2076 N N . ARG A 1 271 ? -7.745 -6.887 0.731 1.00 98.38 271 ARG A N 1
ATOM 2077 C CA . ARG A 1 271 ? -7.388 -8.261 1.102 1.00 98.38 271 ARG A CA 1
ATOM 2078 C C . ARG A 1 271 ? -8.631 -9.081 1.467 1.00 98.38 271 ARG A C 1
ATOM 2080 O O . ARG A 1 271 ? -9.312 -8.712 2.429 1.00 98.38 271 ARG A O 1
ATOM 2087 N N . PRO A 1 272 ? -8.929 -10.194 0.773 1.00 97.81 272 PRO A N 1
ATOM 2088 C CA . PRO A 1 272 ? -10.161 -10.953 0.992 1.00 97.81 272 PRO A CA 1
ATOM 2089 C C . PRO A 1 272 ? -10.274 -11.506 2.419 1.00 97.81 272 PRO A C 1
ATOM 2091 O O . PRO A 1 272 ? -11.358 -11.500 3.000 1.00 97.81 272 PRO A O 1
ATOM 2094 N N . GLU A 1 273 ? -9.161 -11.924 3.019 1.00 97.25 273 GLU A N 1
ATOM 2095 C CA . GLU A 1 273 ? -9.106 -12.422 4.392 1.00 97.25 273 GLU A CA 1
ATOM 2096 C C . GLU A 1 273 ? -9.410 -11.330 5.426 1.00 97.25 273 GLU A C 1
ATOM 2098 O O . GLU A 1 273 ? -10.120 -11.578 6.400 1.00 97.25 273 GLU A O 1
ATOM 2103 N N . VAL A 1 274 ? -8.949 -10.097 5.193 1.00 97.00 274 VAL A N 1
ATOM 2104 C CA . VAL A 1 274 ? -9.238 -8.965 6.084 1.00 97.00 274 VAL A CA 1
ATOM 2105 C C . VAL A 1 274 ? -10.690 -8.531 5.921 1.00 97.00 274 VAL A C 1
ATOM 2107 O O . VAL A 1 274 ? -11.365 -8.284 6.916 1.00 97.00 274 VAL A O 1
ATOM 2110 N N . LEU A 1 275 ? -11.212 -8.509 4.690 1.00 97.44 275 LEU A N 1
ATOM 2111 C CA . LEU A 1 275 ? -12.631 -8.250 4.441 1.00 97.44 275 LEU A CA 1
ATOM 2112 C C . LEU A 1 275 ? -13.536 -9.264 5.148 1.00 97.44 275 LEU A C 1
ATOM 2114 O O . LEU A 1 275 ? -14.568 -8.876 5.692 1.00 97.44 275 LEU A O 1
ATOM 2118 N N . ALA A 1 276 ? -13.163 -10.546 5.162 1.00 97.75 276 ALA A N 1
ATOM 2119 C CA . ALA A 1 276 ? -13.910 -11.573 5.883 1.00 97.75 276 ALA A CA 1
ATOM 2120 C C . ALA A 1 276 ? -13.966 -11.277 7.392 1.00 97.75 276 ALA A C 1
ATOM 2122 O O . ALA A 1 276 ? -15.047 -11.331 7.974 1.00 97.75 276 ALA A O 1
ATOM 2123 N N . LEU A 1 277 ? -12.844 -10.873 7.997 1.00 97.12 277 LEU A N 1
ATOM 2124 C CA . LEU A 1 277 ? -12.790 -10.482 9.411 1.00 97.12 277 LEU A CA 1
ATOM 2125 C C . LEU A 1 277 ? -13.589 -9.203 9.702 1.00 97.12 277 LEU A C 1
ATOM 2127 O O . LEU A 1 277 ? -14.263 -9.121 10.725 1.00 97.12 277 LEU A O 1
ATOM 2131 N N . LEU A 1 278 ? -13.556 -8.207 8.810 1.00 95.81 278 LEU A N 1
ATOM 2132 C CA . LEU A 1 278 ? -14.369 -6.992 8.954 1.00 95.81 278 LEU A CA 1
ATOM 2133 C C . LEU A 1 278 ? -15.870 -7.304 8.877 1.00 95.81 278 LEU A C 1
ATOM 2135 O O . LEU A 1 278 ? -16.651 -6.719 9.624 1.00 95.81 278 LEU A O 1
ATOM 2139 N N . LYS A 1 279 ? -16.267 -8.253 8.019 1.00 95.31 279 LYS A N 1
ATOM 2140 C CA . LYS A 1 279 ? -17.648 -8.749 7.939 1.00 95.31 279 LYS A CA 1
ATOM 2141 C C . LYS A 1 279 ? -18.047 -9.542 9.183 1.00 95.31 279 LYS A C 1
ATOM 2143 O O . LYS A 1 279 ? -19.157 -9.364 9.664 1.00 95.31 279 LYS A O 1
ATOM 2148 N N . GLU A 1 280 ? -17.157 -10.376 9.719 1.00 97.06 280 GLU A N 1
ATOM 2149 C CA . GLU A 1 280 ? -17.392 -11.120 10.967 1.00 97.06 280 GLU A CA 1
ATOM 2150 C C . GLU A 1 280 ? -17.549 -10.187 12.175 1.00 97.06 280 GLU A C 1
ATOM 2152 O O . GLU A 1 280 ? -18.390 -10.424 13.038 1.00 97.06 280 GLU A O 1
ATOM 2157 N N . LEU A 1 281 ? -16.781 -9.094 12.210 1.00 95.00 281 LEU A N 1
ATOM 2158 C CA . LEU A 1 281 ? -16.891 -8.056 13.234 1.00 95.00 281 LEU A CA 1
ATOM 2159 C C . LEU A 1 281 ? -18.251 -7.333 13.209 1.00 95.00 281 LEU A C 1
ATOM 2161 O O . LEU A 1 281 ? -18.606 -6.706 14.207 1.00 95.00 281 LEU A O 1
ATOM 2165 N N . ASP A 1 282 ? -18.979 -7.409 12.086 1.00 93.62 282 ASP A N 1
ATOM 2166 C CA . ASP A 1 282 ? -20.332 -6.873 11.864 1.00 93.62 282 ASP A CA 1
ATOM 2167 C C . ASP A 1 282 ? -20.503 -5.435 12.379 1.00 93.62 282 ASP A C 1
ATOM 2169 O O . ASP A 1 282 ? -21.477 -5.068 13.041 1.00 93.62 282 ASP A O 1
ATOM 2173 N N . SER A 1 283 ? -19.496 -4.596 12.117 1.00 95.00 283 SER A N 1
ATOM 2174 C CA . SER A 1 283 ? -19.551 -3.208 12.550 1.00 95.00 283 SER A CA 1
ATOM 2175 C C . SER A 1 283 ? -20.474 -2.401 11.629 1.00 95.00 283 SER A C 1
ATOM 2177 O O . SER A 1 283 ? -20.199 -2.273 10.435 1.00 95.00 283 SER A O 1
ATOM 2179 N N . PRO A 1 284 ? -21.518 -1.750 12.165 1.00 94.06 284 PRO A N 1
ATOM 2180 C CA . PRO A 1 284 ? -22.485 -0.983 11.384 1.00 94.06 284 PRO A CA 1
ATOM 2181 C C . PRO A 1 284 ? -21.948 0.369 10.907 1.00 94.06 284 PRO A C 1
ATOM 2183 O O . PRO A 1 284 ? -22.634 1.080 10.168 1.00 94.06 284 PRO A O 1
ATOM 2186 N N . VAL A 1 285 ? -20.768 0.776 11.382 1.00 94.56 285 VAL A N 1
ATOM 2187 C CA . VAL A 1 285 ? -20.107 2.012 10.970 1.00 94.56 285 VAL A CA 1
ATOM 2188 C C . VAL A 1 285 ? -18.596 1.886 11.103 1.00 94.56 285 VAL A C 1
ATOM 2190 O O . VAL A 1 285 ? -18.083 1.402 12.112 1.00 94.56 285 VAL A O 1
ATOM 2193 N N . TYR A 1 286 ? -17.886 2.388 10.101 1.00 95.06 286 TYR A N 1
ATOM 2194 C CA . TYR A 1 286 ? -16.462 2.673 10.182 1.00 95.06 286 TYR A CA 1
ATOM 2195 C C . TYR A 1 286 ? -16.276 4.185 10.097 1.00 95.06 286 TYR A C 1
ATOM 2197 O O . TYR A 1 286 ? -16.874 4.865 9.266 1.00 95.06 286 TYR A O 1
ATOM 2205 N N . ARG A 1 287 ? -15.482 4.750 11.003 1.00 95.44 287 ARG A N 1
ATOM 2206 C CA . ARG A 1 287 ? -15.053 6.145 10.927 1.00 95.44 287 ARG A CA 1
ATOM 2207 C C . ARG A 1 287 ? -13.717 6.195 10.193 1.00 95.44 287 ARG A C 1
ATOM 2209 O O . ARG A 1 287 ? -12.712 5.772 10.751 1.00 95.44 287 ARG A O 1
ATOM 2216 N N . TRP A 1 288 ? -13.720 6.785 9.003 1.00 95.12 288 TRP A N 1
ATOM 2217 C CA . TRP A 1 288 ? -12.566 7.073 8.140 1.00 95.12 288 TRP A CA 1
ATOM 2218 C C . TRP A 1 288 ? -12.739 8.490 7.546 1.00 95.12 288 TRP A C 1
ATOM 2220 O O . TRP A 1 288 ? -13.883 8.945 7.446 1.00 95.12 288 TRP A O 1
ATOM 2230 N N . PRO A 1 289 ? -11.680 9.235 7.174 1.00 90.38 289 PRO A N 1
ATOM 2231 C CA . PRO A 1 289 ? -10.244 8.945 7.280 1.00 90.38 289 PRO A CA 1
ATOM 2232 C C . PRO A 1 289 ? -9.686 9.425 8.627 1.00 90.38 289 PRO A C 1
ATOM 2234 O O . PRO A 1 289 ? -8.753 10.212 8.660 1.00 90.38 289 PRO A O 1
ATOM 2237 N N . GLY A 1 290 ? -10.356 9.094 9.735 1.00 86.06 290 GLY A N 1
ATOM 2238 C CA . GLY A 1 290 ? -10.336 9.891 10.963 1.00 86.06 290 GLY A CA 1
ATOM 2239 C C . GLY A 1 290 ? -9.007 9.941 11.732 1.00 86.06 290 GLY A C 1
ATOM 2240 O O . GLY A 1 290 ? -7.930 9.695 11.213 1.00 86.06 290 GLY A O 1
ATOM 2241 N N . GLY A 1 291 ? -9.097 10.303 13.013 1.00 91.19 291 GLY A N 1
ATOM 2242 C CA . GLY A 1 291 ? -7.926 10.403 13.886 1.00 91.19 291 GLY A CA 1
ATOM 2243 C C . GLY A 1 291 ? -7.107 11.645 13.600 1.00 91.19 291 GLY A C 1
ATOM 2244 O O . GLY A 1 291 ? -7.666 12.677 13.236 1.00 91.19 291 GLY A O 1
ATOM 2245 N N . ASN A 1 292 ? -5.794 11.556 13.795 1.00 92.62 292 ASN A N 1
ATOM 2246 C CA . ASN A 1 292 ? -4.904 12.683 13.528 1.00 92.62 292 ASN A CA 1
ATOM 2247 C C . ASN A 1 292 ? -4.588 12.813 12.029 1.00 92.62 292 ASN A C 1
ATOM 2249 O O . ASN A 1 292 ? -4.292 13.914 11.565 1.00 92.62 292 ASN A O 1
ATOM 2253 N N . PHE A 1 293 ? -4.701 11.720 11.260 1.00 92.38 293 PHE A N 1
ATOM 2254 C CA . PHE A 1 293 ? -4.476 11.722 9.813 1.00 92.38 293 PHE A CA 1
ATOM 2255 C C . PHE A 1 293 ? -5.331 12.768 9.079 1.00 92.38 293 PHE A C 1
ATOM 2257 O O . PHE A 1 293 ? -4.810 13.527 8.258 1.00 92.38 293 PHE A O 1
ATOM 2264 N N . VAL A 1 294 ? -6.620 12.880 9.430 1.00 92.69 294 VAL A N 1
ATOM 2265 C CA . VAL A 1 294 ? -7.549 13.815 8.770 1.00 92.69 294 VAL A CA 1
ATOM 2266 C C . VAL A 1 294 ? -7.105 15.281 8.854 1.00 92.69 294 VAL A C 1
ATOM 2268 O O . VAL A 1 294 ? -7.445 16.064 7.972 1.00 92.69 294 VAL A O 1
ATOM 2271 N N . SER A 1 295 ? -6.310 15.659 9.864 1.00 90.44 295 SER A N 1
ATOM 2272 C CA . SER A 1 295 ? -5.834 17.036 10.066 1.00 90.44 295 SER A CA 1
ATOM 2273 C C . SER A 1 295 ? -5.009 17.567 8.888 1.00 90.44 295 SER A C 1
ATOM 2275 O O . SER A 1 295 ? -4.994 18.771 8.645 1.00 90.44 295 SER A O 1
ATOM 2277 N N . GLY A 1 296 ? -4.313 16.679 8.167 1.00 87.69 296 GLY A N 1
ATOM 2278 C CA . GLY A 1 296 ? -3.499 17.013 6.994 1.00 87.69 296 GLY A CA 1
ATOM 2279 C C . GLY A 1 296 ? -3.992 16.388 5.689 1.00 87.69 296 GLY A C 1
ATOM 2280 O O . GLY A 1 296 ? -3.319 16.518 4.668 1.00 87.69 296 GLY A O 1
ATOM 2281 N N . TYR A 1 297 ? -5.130 15.690 5.713 1.00 90.81 297 TYR A N 1
ATOM 2282 C CA . TYR A 1 297 ? -5.640 14.957 4.560 1.00 90.81 297 TYR A CA 1
ATOM 2283 C C . TYR A 1 297 ? -6.380 15.878 3.584 1.00 90.81 297 TYR A C 1
ATOM 2285 O O . TYR A 1 297 ? -7.294 16.614 3.961 1.00 90.81 297 TYR A O 1
ATOM 2293 N N . ASN A 1 298 ? -6.028 15.796 2.300 1.00 93.31 298 ASN A N 1
ATOM 2294 C CA . ASN A 1 298 ? -6.758 16.453 1.223 1.00 93.31 298 ASN A CA 1
ATOM 2295 C C . ASN A 1 298 ? -7.502 15.406 0.393 1.00 93.31 298 ASN A C 1
ATOM 2297 O O . ASN A 1 298 ? -6.915 14.765 -0.472 1.00 93.31 298 ASN A O 1
ATOM 2301 N N . TRP A 1 299 ? -8.813 15.288 0.606 1.00 93.69 299 TRP A N 1
ATOM 2302 C CA . TRP A 1 299 ? -9.652 14.299 -0.080 1.00 93.69 299 TRP A CA 1
ATOM 2303 C C . TRP A 1 299 ? -9.578 14.368 -1.613 1.00 93.69 299 TRP A C 1
ATOM 2305 O O . TRP A 1 299 ? -9.764 13.350 -2.271 1.00 93.69 299 TRP A O 1
ATOM 2315 N N . LYS A 1 300 ? -9.274 15.542 -2.191 1.00 95.69 300 LYS A N 1
ATOM 2316 C CA . LYS A 1 300 ? -9.132 15.712 -3.646 1.00 95.69 300 LYS A CA 1
ATOM 2317 C C . LYS A 1 300 ? -7.939 14.958 -4.219 1.00 95.69 300 LYS A C 1
ATOM 2319 O O . LYS A 1 300 ? -8.000 14.536 -5.368 1.00 95.69 300 LYS A O 1
ATOM 2324 N N . ASP A 1 301 ? -6.890 14.774 -3.420 1.00 95.50 301 ASP A N 1
ATOM 2325 C CA . ASP A 1 301 ? -5.722 13.995 -3.824 1.00 95.50 301 ASP A CA 1
ATOM 2326 C C . ASP A 1 301 ? -6.063 12.491 -3.889 1.00 95.50 301 ASP A C 1
ATOM 2328 O O . ASP A 1 301 ? -5.343 11.739 -4.530 1.00 95.50 301 ASP A O 1
ATOM 2332 N N . GLY A 1 30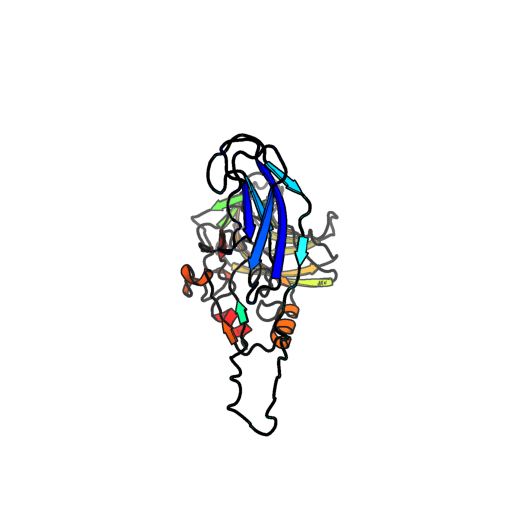2 ? -7.187 12.062 -3.296 1.00 95.12 302 GLY A N 1
ATOM 2333 C CA . GLY A 1 302 ? -7.723 10.697 -3.317 1.00 95.12 302 GLY A CA 1
ATOM 2334 C C . GLY A 1 302 ? -8.747 10.398 -4.425 1.00 95.12 302 GLY A C 1
ATOM 2335 O O . GLY A 1 302 ? -9.451 9.398 -4.324 1.00 95.12 302 GLY A O 1
ATOM 2336 N N . ILE A 1 303 ? -8.910 11.261 -5.436 1.00 96.31 303 ILE A N 1
ATOM 2337 C CA . ILE A 1 303 ? -9.925 11.102 -6.499 1.00 96.31 303 ILE A CA 1
ATOM 2338 C C . ILE A 1 303 ? -9.267 10.734 -7.831 1.00 96.31 303 ILE A C 1
ATOM 2340 O O . ILE A 1 303 ? -8.218 11.265 -8.186 1.00 96.31 303 ILE A O 1
ATOM 2344 N N . GLY A 1 304 ? -9.940 9.894 -8.621 1.00 96.38 304 GLY A N 1
ATOM 2345 C CA . GLY A 1 304 ? -9.543 9.572 -9.995 1.00 96.38 304 GLY A CA 1
ATOM 2346 C C . GLY A 1 304 ? -8.617 8.363 -10.061 1.00 96.38 304 GLY A C 1
ATOM 2347 O O . GLY A 1 304 ? -8.654 7.519 -9.174 1.00 96.38 304 GLY A O 1
ATOM 2348 N N . ASP A 1 305 ? -7.807 8.266 -11.111 1.00 96.50 305 ASP A N 1
ATOM 2349 C CA . ASP A 1 305 ? -6.852 7.166 -11.294 1.00 96.50 305 ASP A CA 1
ATOM 2350 C C . ASP A 1 305 ? -5.826 7.112 -10.138 1.00 96.50 305 ASP A C 1
ATOM 2352 O O . ASP A 1 305 ? -5.065 8.074 -9.988 1.00 96.50 305 ASP A O 1
ATOM 2356 N N . PRO A 1 306 ? -5.757 6.018 -9.346 1.00 96.81 306 PRO A N 1
ATOM 2357 C CA . PRO A 1 306 ? -4.794 5.861 -8.255 1.00 96.81 306 PRO A CA 1
ATOM 2358 C C . PRO A 1 306 ? -3.334 6.126 -8.638 1.00 96.81 306 PRO A C 1
ATOM 2360 O O . PRO A 1 306 ? -2.569 6.653 -7.824 1.00 96.81 306 PRO A O 1
ATOM 2363 N N . ASP A 1 307 ? -2.938 5.835 -9.880 1.00 97.88 307 ASP A N 1
ATOM 2364 C CA . ASP A 1 307 ? -1.559 6.050 -10.328 1.00 97.88 307 ASP A CA 1
ATOM 2365 C C . ASP A 1 307 ? -1.249 7.534 -10.571 1.00 97.88 307 ASP A C 1
ATOM 2367 O O . ASP A 1 307 ? -0.091 7.942 -10.507 1.00 97.88 307 ASP A O 1
ATOM 2371 N N . ARG A 1 308 ? -2.274 8.365 -10.794 1.00 97.56 308 ARG A N 1
ATOM 2372 C CA . ARG A 1 308 ? -2.160 9.824 -10.975 1.00 97.56 308 ARG A CA 1
ATOM 2373 C C . ARG A 1 308 ? -2.367 10.619 -9.687 1.00 97.56 308 ARG A C 1
ATOM 2375 O O . ARG A 1 308 ? -2.160 11.834 -9.683 1.00 97.56 308 ARG A O 1
ATOM 2382 N N . ARG A 1 309 ? -2.754 9.960 -8.594 1.00 97.69 309 ARG A N 1
ATOM 2383 C CA . ARG A 1 309 ? -2.944 10.591 -7.284 1.00 97.69 309 ARG A CA 1
ATOM 2384 C C . ARG A 1 309 ? -1.587 10.904 -6.638 1.00 97.69 309 ARG A C 1
ATOM 2386 O O . ARG A 1 309 ? -0.755 10.001 -6.510 1.00 97.69 309 ARG A O 1
ATOM 2393 N N . PRO A 1 310 ? -1.319 12.163 -6.246 1.00 96.25 310 PRO A N 1
ATOM 2394 C CA . PRO A 1 310 ? 0.003 12.564 -5.782 1.00 96.25 310 PRO A CA 1
ATOM 2395 C C . PRO A 1 310 ? 0.327 11.944 -4.417 1.00 96.25 310 PRO A C 1
ATOM 2397 O O . PRO A 1 310 ? -0.478 12.082 -3.495 1.00 96.25 310 PRO A O 1
ATOM 2400 N N . PRO A 1 311 ? 1.509 11.327 -4.228 1.00 95.81 311 PRO A N 1
ATOM 2401 C CA . PRO A 1 311 ? 1.952 10.949 -2.894 1.00 95.81 311 PRO A CA 1
ATOM 2402 C C . PRO A 1 311 ? 2.256 12.202 -2.054 1.00 95.81 311 PRO A C 1
ATOM 2404 O O . PRO A 1 311 ? 2.838 13.175 -2.545 1.00 95.81 311 PRO A O 1
ATOM 2407 N N . ARG A 1 312 ? 1.866 12.194 -0.777 1.00 93.31 312 ARG A N 1
ATOM 2408 C CA . ARG A 1 312 ? 2.052 13.307 0.168 1.00 93.31 312 ARG A CA 1
ATOM 2409 C C . ARG A 1 312 ? 2.748 12.831 1.430 1.00 93.31 312 ARG A C 1
ATOM 2411 O O . ARG A 1 312 ? 2.497 11.733 1.903 1.00 93.31 312 ARG A O 1
ATOM 2418 N N . LYS A 1 313 ? 3.562 13.686 2.045 1.00 91.62 313 LYS A N 1
ATOM 2419 C CA . LYS A 1 313 ? 4.032 13.417 3.405 1.00 91.62 313 LYS A CA 1
ATOM 2420 C C . LYS A 1 313 ? 2.848 13.483 4.369 1.00 91.62 313 LYS A C 1
ATOM 2422 O O . LYS A 1 313 ? 2.114 14.470 4.363 1.00 91.62 313 LYS A O 1
ATOM 2427 N N . ASN A 1 314 ? 2.696 12.466 5.207 1.00 87.38 314 ASN A N 1
ATOM 2428 C CA . ASN A 1 314 ? 1.713 12.451 6.277 1.00 87.38 314 ASN A CA 1
ATOM 2429 C C . ASN A 1 314 ? 2.275 13.229 7.487 1.00 87.38 314 ASN A C 1
ATOM 2431 O O . ASN A 1 314 ? 3.244 12.777 8.105 1.00 87.38 314 ASN A O 1
ATOM 2435 N N . PRO A 1 315 ? 1.704 14.394 7.849 1.00 85.25 315 PRO A N 1
ATOM 2436 C CA . PRO A 1 315 ? 2.219 15.203 8.951 1.00 85.25 315 PRO A CA 1
ATOM 2437 C C . PRO A 1 315 ? 1.949 14.581 10.328 1.00 85.25 315 PRO A C 1
ATOM 2439 O O . PRO A 1 315 ? 2.632 14.932 11.286 1.00 85.25 315 PRO A O 1
ATOM 2442 N N . ALA A 1 316 ? 0.975 13.673 10.434 1.00 85.12 316 ALA A N 1
ATOM 2443 C CA . ALA A 1 316 ? 0.603 13.030 11.688 1.00 85.12 316 ALA A CA 1
ATOM 2444 C C . ALA A 1 316 ? 1.510 11.838 12.027 1.00 85.12 316 ALA A C 1
ATOM 2446 O O . ALA A 1 316 ? 1.868 11.670 13.190 1.00 85.12 316 ALA A O 1
ATOM 2447 N N . TRP A 1 317 ? 1.896 11.030 11.029 1.00 84.44 317 TRP A N 1
ATOM 2448 C CA . TRP A 1 317 ? 2.471 9.694 11.266 1.00 84.44 317 TRP A CA 1
ATOM 2449 C C . TRP A 1 317 ? 3.823 9.415 10.587 1.00 84.44 317 TRP A C 1
ATOM 2451 O O . TRP A 1 317 ? 4.166 8.257 10.380 1.00 84.44 317 TRP A O 1
ATOM 2461 N N . LEU A 1 318 ? 4.611 10.449 10.260 1.00 78.69 318 LEU A N 1
ATOM 2462 C CA . LEU A 1 318 ? 5.970 10.391 9.666 1.00 78.69 318 LEU A CA 1
ATOM 2463 C C . LEU A 1 318 ? 6.123 9.643 8.319 1.00 78.69 318 LEU A C 1
ATOM 2465 O O . LEU A 1 318 ? 7.167 9.791 7.688 1.00 78.69 318 LEU A O 1
ATOM 2469 N N . GLY A 1 319 ? 5.113 8.902 7.858 1.00 84.62 319 GLY A N 1
ATOM 2470 C CA . GLY A 1 319 ? 5.114 8.160 6.596 1.00 84.62 319 GLY A CA 1
ATOM 2471 C C . GLY A 1 319 ? 4.615 8.952 5.384 1.00 84.62 319 GLY A C 1
ATOM 2472 O O . GLY A 1 319 ? 4.372 10.163 5.444 1.00 84.62 319 GLY A O 1
ATOM 2473 N N . ILE A 1 320 ? 4.440 8.238 4.271 1.00 91.44 320 ILE A N 1
ATOM 2474 C CA . ILE A 1 320 ? 3.898 8.765 3.016 1.00 91.44 320 ILE A CA 1
ATOM 2475 C C . ILE A 1 320 ? 2.464 8.280 2.839 1.00 91.44 320 ILE A C 1
ATOM 2477 O O . ILE A 1 320 ? 2.160 7.102 2.979 1.00 91.44 320 ILE A O 1
ATOM 2481 N N . GLU A 1 321 ? 1.582 9.214 2.515 1.00 93.62 321 GLU A N 1
ATOM 2482 C CA . GLU A 1 321 ? 0.242 8.936 2.039 1.00 93.62 321 GLU A CA 1
ATOM 2483 C C . GLU A 1 321 ? 0.281 8.798 0.518 1.00 93.62 321 GLU A C 1
ATOM 2485 O O . GLU A 1 321 ? 0.485 9.783 -0.195 1.00 93.62 321 GLU A O 1
ATOM 2490 N N . HIS A 1 322 ? 0.108 7.578 0.014 1.00 94.31 322 HIS A N 1
ATOM 2491 C CA . HIS A 1 322 ? 0.108 7.320 -1.425 1.00 94.31 322 HIS A CA 1
ATOM 2492 C C . HIS A 1 322 ? -1.174 7.805 -2.113 1.00 94.31 322 HIS A C 1
ATOM 2494 O O . HIS A 1 322 ? -1.153 8.047 -3.314 1.00 94.31 322 HIS A O 1
ATOM 2500 N N . ASN A 1 323 ? -2.261 8.002 -1.370 1.00 96.00 323 ASN A N 1
ATOM 2501 C CA . ASN A 1 323 ? -3.619 8.245 -1.851 1.00 96.00 323 ASN A CA 1
ATOM 2502 C C . ASN A 1 323 ? -4.191 7.086 -2.687 1.00 96.00 323 ASN A C 1
ATOM 2504 O O . ASN A 1 323 ? -5.068 7.300 -3.523 1.00 96.00 323 ASN A O 1
ATOM 2508 N N . ASP A 1 324 ? -3.721 5.853 -2.469 1.00 96.25 324 ASP A N 1
ATOM 2509 C CA . ASP A 1 324 ? -4.251 4.675 -3.169 1.00 96.25 324 ASP A CA 1
ATOM 2510 C C . ASP A 1 324 ? -5.646 4.307 -2.651 1.00 96.25 324 ASP A C 1
ATOM 2512 O O . ASP A 1 324 ? -6.521 3.990 -3.449 1.00 96.25 324 ASP A O 1
ATOM 2516 N N . VAL A 1 325 ? -5.871 4.436 -1.337 1.00 96.94 325 VAL A N 1
ATOM 2517 C CA . VAL A 1 325 ? -7.204 4.329 -0.729 1.00 96.94 325 VAL A CA 1
ATOM 2518 C C . VAL A 1 325 ? -7.753 5.732 -0.508 1.00 96.94 325 VAL A C 1
ATOM 2520 O O . VAL A 1 325 ? -7.391 6.425 0.443 1.00 96.94 325 VAL A O 1
ATOM 2523 N N . GLY A 1 326 ? -8.605 6.164 -1.431 1.00 95.44 326 GLY A N 1
ATOM 2524 C CA . GLY A 1 326 ? -9.342 7.414 -1.371 1.00 95.44 326 GLY A CA 1
ATOM 2525 C C . GLY A 1 326 ? -10.816 7.196 -1.044 1.00 95.44 326 GLY A C 1
ATOM 2526 O O . GLY A 1 326 ? -11.235 6.155 -0.538 1.00 95.44 326 GLY A O 1
ATOM 2527 N N . VAL A 1 327 ? -11.633 8.205 -1.351 1.00 94.25 327 VAL A N 1
ATOM 2528 C CA . VAL A 1 327 ? -13.078 8.169 -1.068 1.00 94.25 327 VAL A CA 1
ATOM 2529 C C . VAL A 1 327 ? -13.775 7.048 -1.842 1.00 94.25 327 VAL A C 1
ATOM 2531 O O . VAL A 1 327 ? -14.697 6.441 -1.311 1.00 94.25 327 VAL A O 1
ATOM 2534 N N . HIS A 1 328 ? -13.355 6.767 -3.079 1.00 95.12 328 HIS A N 1
ATOM 2535 C CA . HIS A 1 328 ? -13.974 5.720 -3.896 1.00 95.12 328 HIS A CA 1
ATOM 2536 C C . HIS A 1 328 ? -13.721 4.336 -3.301 1.00 95.12 328 HIS A C 1
ATOM 2538 O O . HIS A 1 328 ? -14.676 3.628 -3.002 1.00 95.12 328 HIS A O 1
ATOM 2544 N N . GLU A 1 329 ? -12.457 4.015 -3.020 1.00 97.44 329 GLU A N 1
ATOM 2545 C CA . GLU A 1 329 ? -12.085 2.724 -2.444 1.00 97.44 329 GLU A CA 1
ATOM 2546 C C . GLU A 1 329 ? -12.714 2.549 -1.055 1.00 97.44 329 GLU A C 1
ATOM 2548 O O . GLU A 1 329 ? -13.209 1.476 -0.729 1.00 97.44 329 GLU A O 1
ATOM 2553 N N . TYR A 1 330 ? -12.789 3.614 -0.247 1.00 95.94 330 TYR A N 1
ATOM 2554 C CA . TYR A 1 330 ? -13.501 3.560 1.030 1.00 95.94 330 TYR A CA 1
ATOM 2555 C C . TYR A 1 330 ? -14.997 3.253 0.865 1.00 95.94 330 TYR A C 1
ATOM 2557 O O . TYR A 1 330 ? -15.552 2.468 1.630 1.00 95.94 330 TYR A O 1
ATOM 2565 N N . LEU A 1 331 ? -15.671 3.851 -0.121 1.00 95.25 331 LEU A N 1
ATOM 2566 C CA . LEU A 1 331 ? -17.074 3.534 -0.392 1.00 95.25 331 LEU A CA 1
ATOM 2567 C C . LEU A 1 331 ? -17.242 2.092 -0.876 1.00 95.25 331 LEU A C 1
ATOM 2569 O O . LEU A 1 331 ? -18.216 1.458 -0.483 1.00 95.25 331 LEU A O 1
ATOM 2573 N N . ASP A 1 332 ? -16.306 1.574 -1.672 1.00 95.38 332 ASP A N 1
ATOM 2574 C CA . ASP A 1 332 ? -16.310 0.177 -2.113 1.00 95.38 332 ASP A CA 1
ATOM 2575 C C . ASP A 1 332 ? -16.062 -0.799 -0.958 1.00 95.38 332 ASP A C 1
ATOM 2577 O O . ASP A 1 332 ? -16.738 -1.820 -0.874 1.00 95.38 332 ASP A O 1
ATOM 2581 N N . LEU A 1 333 ? -15.196 -0.450 -0.002 1.00 95.44 333 LEU A N 1
ATOM 2582 C CA . LEU A 1 333 ? -14.992 -1.222 1.228 1.00 95.44 333 LEU A CA 1
ATOM 2583 C C . LEU A 1 333 ? -16.278 -1.361 2.059 1.00 95.44 333 LEU A C 1
ATOM 2585 O O . LEU A 1 333 ? -16.452 -2.348 2.770 1.00 95.44 333 LEU A O 1
ATOM 2589 N N . MET A 1 334 ? -17.154 -0.354 2.006 1.00 93.56 334 MET A N 1
ATOM 2590 C CA . MET A 1 334 ? -18.403 -0.298 2.775 1.00 93.56 334 MET A CA 1
ATOM 2591 C C . MET A 1 334 ? -19.609 -0.928 2.055 1.00 93.56 334 MET A C 1
ATOM 2593 O O . MET A 1 334 ? -20.708 -0.896 2.615 1.00 93.56 334 MET A O 1
ATOM 2597 N N . ARG A 1 335 ? -19.445 -1.439 0.827 1.00 87.25 335 ARG A N 1
ATOM 2598 C CA . ARG A 1 335 ? -20.520 -2.072 0.039 1.00 87.25 335 ARG A CA 1
ATOM 2599 C C . ARG A 1 335 ? -20.733 -3.540 0.404 1.00 87.25 335 ARG A C 1
ATOM 2601 O O . ARG A 1 335 ? -21.919 -3.936 0.426 1.00 87.25 335 ARG A O 1
#

Foldseek 3Di:
DKKKWKKAFCAQWWKWKDWPPDPFIWDTDGNGPDIDMTMGDDDPPPDPDIDMDTDIRPPDDDDGDMDIDDIDDDPPDDDDDDDDDDDPPVDDDDDDPLQPDFAEAAPADPRDPVHFFFWQDDCQQCLDAEPDPPDLKHKDKDPPQWDFAQVQALAARTWIKGFAAAPQIKIWMKGWQGWDAAQFKKKKKWKKADDLQQDWKKKKWAADDDPPRIDIDTRNDHHRDIDMDMDMDGGRHGDRTIMIIIIGRGHGMMITRGITMGGPPADLRTDPVSLVVVVVVVGPYYDPNDDPQVVPDDLVLLDDDLSHRHWDQRPPHRDIDSSNDHPVNVVVSVD

Radius of gyration: 33.72 Å; chains: 1; bounding box: 67×40×99 Å

pLDDT: mean 92.29, std 8.19, range [53.56, 98.88]

Secondary structure (DSSP, 8-state):
-EEEEEEEE-SSSPEEEEETTSS-BPPPB-S-SS-EEEEEE---TT-S---EEEEESTTS---S-EEEEEEEEE--------------TT---SPPPGGGS-EE--SSTTSIIIIIB----TTTT--SPTTSTT-S-EEEESTT-EEEESTT-SSTT-EEEEE--SSS--EEEEEEEEEE-TT-EEEEEEEEEE-GGGPPEEEEEE-SSSTTSEEEEEE----SS-EEEEEEEE-SS-EEEEEEEEEE-SSSEEEEEEEEEEETT-BTTB-HHHHHHHHHTT-S-EE-S-TTGGGG--GGGGSS-GGGSPPEE-TTTSSEE---S-HHHHHHHT-

Sequence (335 aa):
MKETRSVISACLACALFSFYGTDIRSKAVTGTQDWTRVELVFESGANDVLSLNCLFGGWGKATGTAWFDDVELELLSGRALKPQVTVEATKTLAPLSKYIYGQFIEHLGRCIYQGVWAEMLEDRKFFYAVNTPDSVWKSSGEPHSVWMNPVVAYVGVHAVEVRLKGNGRPGGISQGDLAIIERKSYAGRIVLSADPGALPIEVSLVWGDGVEDRQAVSIDDIGNDYRTFPVSFTAGASTENARLEIWSRGGESFRVGAVSLMPADNIEGFRPEVLALLKELDSPVYRWPGGNFVSGYNWKDGIGDPDRRPPRKNPAWLGIEHNDVGVHEYLDLMR